Protein AF-A0A4U8V0E4-F1 (afdb_monomer_lite)

pLDDT: mean 80.65, std 16.39, range [36.19, 96.75]

InterPro domains:
  IPR001204 Phosphate transporter [PF01384] (1-154)
  IPR001204 Phosphate transporter [PTHR11101] (1-177)

Sequence (214 aa):
MRKGVIDLSVYENREKELMLGQISVLAGCGAWLLIATFLKLPVSTTHSIVGATLGYSLLLHGTEGIRWSKITKIFASWFVSPVLSGIVSIIFFMVIDHCVLRRNRPLNCGLILLPILYFACVAFNLFAIVYDGSEYLGFDKWPLWAVLVLSVGLGLVVAVTVQVFIAPRLKKSILDDPIPRFVSYYSRTGKRLERSASGPQRGPLSVYEGAAQV

Foldseek 3Di:
DVPQWWDCVVCVVPVVLVVVLVVQLCVQLVVVVVVCVVVVHDDDSVVSSSVSSVVSQCVPPNPVRTDPVRVVVVVVCVVVVVVVVVVVVVVVVVCLCVQAVPDPHNLVSCLVCVLVVQLVVQLVVQLVCLCVDDVVVVSVVDDSVVSNCVSNVVSVVSSVVCNPPVSVVVVCVVVVCPDPVVNVVCVVVVPDPDDDPPDDDPDPPVVPVVVPPD

Organism: Steinernema carpocapsae (NCBI:txid34508)

Structure (mmCIF, N/CA/C/O backbone):
data_AF-A0A4U8V0E4-F1
#
_entry.id   AF-A0A4U8V0E4-F1
#
loop_
_atom_site.group_PDB
_atom_site.id
_atom_site.type_symbol
_atom_site.label_atom_id
_atom_site.label_alt_id
_atom_site.label_comp_id
_atom_site.label_asym_id
_atom_site.label_entity_id
_atom_site.label_seq_id
_atom_site.pdbx_PDB_ins_code
_atom_site.Cartn_x
_atom_site.Cartn_y
_atom_site.Cartn_z
_atom_site.occupancy
_atom_site.B_iso_or_equiv
_atom_site.auth_seq_id
_atom_site.auth_comp_id
_atom_site.auth_asym_id
_atom_site.auth_atom_id
_atom_site.pdbx_PDB_model_num
ATOM 1 N N . MET A 1 1 ? 3.252 -3.523 -14.135 1.00 51.47 1 MET A N 1
ATOM 2 C CA . MET A 1 1 ? 4.072 -2.394 -14.647 1.00 51.47 1 MET A CA 1
ATOM 3 C C . MET A 1 1 ? 4.184 -2.359 -16.178 1.00 51.47 1 MET A C 1
ATOM 5 O O . MET A 1 1 ? 3.961 -1.297 -16.747 1.00 51.47 1 MET A O 1
ATOM 9 N N . ARG A 1 2 ? 4.425 -3.493 -16.861 1.00 52.62 2 ARG A N 1
ATOM 10 C CA . ARG A 1 2 ? 4.630 -3.590 -18.328 1.00 52.62 2 ARG A CA 1
ATOM 11 C C . ARG A 1 2 ? 3.647 -2.803 -19.217 1.00 52.62 2 ARG A C 1
ATOM 13 O O . ARG A 1 2 ? 4.074 -2.167 -20.166 1.00 52.62 2 ARG A O 1
ATOM 20 N N . LYS A 1 3 ? 2.340 -2.818 -18.927 1.00 56.16 3 LYS A N 1
ATOM 21 C CA . LYS A 1 3 ? 1.316 -2.225 -19.814 1.00 56.16 3 LYS A CA 1
ATOM 22 C C . LYS A 1 3 ? 1.092 -0.718 -19.640 1.00 56.16 3 LYS A C 1
ATOM 24 O O . LYS A 1 3 ? 0.312 -0.165 -20.407 1.00 56.16 3 LYS A O 1
ATOM 29 N N . GLY A 1 4 ? 1.712 -0.061 -18.656 1.00 63.66 4 GLY A N 1
ATOM 30 C CA . GLY A 1 4 ? 1.370 1.322 -18.291 1.00 63.66 4 GLY A CA 1
ATOM 31 C C . GLY A 1 4 ? 2.398 2.388 -18.668 1.00 63.66 4 GLY A C 1
ATOM 32 O O . GLY A 1 4 ? 1.996 3.495 -19.000 1.00 63.66 4 GLY A O 1
ATOM 33 N N . VAL A 1 5 ? 3.697 2.073 -18.616 1.00 73.31 5 VAL A N 1
ATOM 34 C CA . VAL A 1 5 ? 4.770 3.092 -18.610 1.00 73.31 5 VAL A CA 1
ATOM 35 C C . VAL A 1 5 ? 5.450 3.246 -19.976 1.00 73.31 5 VAL A C 1
ATOM 37 O O . VAL A 1 5 ? 5.577 4.364 -20.465 1.00 73.31 5 VAL A O 1
ATOM 40 N N . ILE A 1 6 ? 5.821 2.133 -20.615 1.00 77.75 6 ILE A N 1
ATOM 41 C CA . ILE A 1 6 ? 6.505 2.101 -21.922 1.00 77.75 6 ILE A CA 1
ATOM 42 C C . ILE A 1 6 ? 5.477 1.880 -23.039 1.00 77.75 6 ILE A C 1
ATOM 44 O O . ILE A 1 6 ? 4.497 1.155 -22.810 1.00 77.75 6 ILE A O 1
ATOM 48 N N . ASP A 1 7 ? 5.662 2.500 -24.209 1.00 78.56 7 ASP A N 1
ATOM 49 C CA . ASP A 1 7 ? 4.896 2.136 -25.406 1.00 78.56 7 ASP A CA 1
ATOM 50 C C . ASP A 1 7 ? 5.473 0.877 -26.061 1.00 78.56 7 ASP A C 1
ATOM 52 O O . ASP A 1 7 ? 6.656 0.820 -26.376 1.00 78.56 7 ASP A O 1
ATOM 56 N N . LEU A 1 8 ? 4.653 -0.162 -26.221 1.00 81.00 8 LEU A N 1
ATOM 57 C CA . LEU A 1 8 ? 5.125 -1.465 -26.707 1.00 81.00 8 LEU A CA 1
ATOM 58 C C . LEU A 1 8 ? 5.167 -1.541 -28.238 1.00 81.00 8 LEU A C 1
ATOM 60 O O . LEU A 1 8 ? 5.896 -2.375 -28.761 1.00 81.00 8 LEU A O 1
ATOM 64 N N . SER A 1 9 ? 4.430 -0.668 -28.930 1.00 80.25 9 SER A N 1
ATOM 65 C CA . SER A 1 9 ? 4.404 -0.568 -30.398 1.00 80.25 9 SER A CA 1
ATOM 66 C C . SER A 1 9 ? 5.787 -0.259 -30.979 1.00 80.25 9 SER A C 1
ATOM 68 O O . SER A 1 9 ? 6.186 -0.813 -31.995 1.00 80.25 9 SER A O 1
ATOM 70 N N . VAL A 1 10 ? 6.565 0.567 -30.276 1.00 79.31 10 VAL A N 1
ATOM 71 C CA . VAL A 1 10 ? 7.922 0.978 -30.668 1.00 79.31 10 VAL A CA 1
ATOM 72 C C . VAL A 1 10 ? 8.920 -0.193 -30.636 1.00 79.31 10 VAL A C 1
ATOM 74 O O . VAL A 1 10 ? 9.967 -0.138 -31.277 1.00 79.31 10 VAL A O 1
ATOM 77 N N . TYR A 1 11 ? 8.583 -1.273 -29.926 1.00 78.25 11 TYR A N 1
ATOM 78 C CA . TYR A 1 11 ? 9.411 -2.473 -29.791 1.00 78.25 11 TYR A CA 1
ATOM 79 C C . TYR A 1 11 ? 8.914 -3.653 -30.639 1.00 78.25 11 TYR A C 1
ATOM 81 O O . TYR A 1 11 ? 9.437 -4.762 -30.492 1.00 78.25 11 TYR A O 1
ATOM 89 N N . GLU A 1 12 ? 7.926 -3.451 -31.518 1.00 78.25 12 GLU A N 1
ATOM 90 C CA . GLU A 1 12 ? 7.496 -4.482 -32.467 1.00 78.25 12 GLU A CA 1
ATOM 91 C C . GLU A 1 12 ? 8.673 -4.874 -33.375 1.00 78.25 12 GLU A C 1
ATOM 93 O O . GLU A 1 12 ? 9.278 -4.022 -34.029 1.00 78.25 12 GLU A O 1
ATOM 98 N N . ASN A 1 13 ? 9.015 -6.169 -33.407 1.00 81.25 13 ASN A N 1
ATOM 99 C CA . ASN A 1 13 ? 10.180 -6.753 -34.091 1.00 81.25 13 ASN A CA 1
ATOM 100 C C . ASN A 1 13 ? 11.545 -6.511 -33.413 1.00 81.25 13 ASN A C 1
ATOM 102 O O . ASN A 1 13 ? 12.581 -6.908 -33.956 1.00 81.25 13 ASN A O 1
ATOM 106 N N . ARG A 1 14 ? 11.578 -5.868 -32.234 1.00 82.75 14 ARG A N 1
ATOM 107 C CA . ARG A 1 14 ? 12.796 -5.602 -31.435 1.00 82.75 14 ARG A CA 1
ATOM 108 C C . ARG A 1 14 ? 12.629 -6.068 -29.985 1.00 82.75 14 ARG A C 1
ATOM 110 O O . ARG A 1 14 ? 13.066 -5.422 -29.032 1.00 82.75 14 ARG A O 1
ATOM 117 N N . GLU A 1 15 ? 12.039 -7.245 -29.792 1.00 85.50 15 GLU A N 1
ATOM 118 C CA . GLU A 1 15 ? 11.687 -7.788 -28.471 1.00 85.50 15 GLU A CA 1
ATOM 119 C C . GLU A 1 15 ? 12.922 -8.041 -27.594 1.00 85.50 15 GLU A C 1
ATOM 121 O O . GLU A 1 15 ? 12.864 -7.934 -26.366 1.00 85.50 15 GLU A O 1
ATOM 126 N N . LYS A 1 16 ? 14.066 -8.340 -28.226 1.00 86.88 16 LYS A N 1
ATOM 127 C CA . LYS A 1 16 ? 15.354 -8.509 -27.539 1.00 86.88 16 LYS A CA 1
ATOM 128 C C . LYS A 1 16 ? 15.792 -7.226 -26.832 1.00 86.88 16 LYS A C 1
ATOM 130 O O . LYS A 1 16 ? 16.297 -7.303 -25.714 1.00 86.88 16 LYS A O 1
ATOM 135 N N . GLU A 1 17 ? 15.561 -6.062 -27.440 1.00 86.31 17 GLU A N 1
ATOM 136 C CA . GLU A 1 17 ? 15.889 -4.768 -26.833 1.00 86.31 17 GLU A CA 1
ATOM 137 C C . GLU A 1 17 ? 15.014 -4.510 -25.612 1.00 86.31 17 GLU A C 1
ATOM 139 O O . GLU A 1 17 ? 15.537 -4.128 -24.563 1.00 86.31 17 GLU A O 1
ATOM 144 N N . LEU A 1 18 ? 13.711 -4.801 -25.712 1.00 87.69 18 LEU A N 1
ATOM 145 C CA . LEU A 1 18 ? 12.774 -4.688 -24.594 1.00 87.69 18 LEU A CA 1
ATOM 146 C C . LEU A 1 18 ? 13.179 -5.598 -23.426 1.00 87.69 18 LEU A C 1
ATOM 148 O O . LEU A 1 18 ? 13.176 -5.164 -22.273 1.00 87.69 18 LEU A O 1
ATOM 152 N N . MET A 1 19 ? 13.552 -6.849 -23.712 1.00 89.88 19 MET A N 1
ATOM 153 C CA . MET A 1 19 ? 13.988 -7.814 -22.700 1.00 89.88 19 MET A CA 1
ATOM 154 C C . MET A 1 19 ? 15.265 -7.354 -21.986 1.00 89.88 19 MET A C 1
ATOM 156 O O . MET A 1 19 ? 15.301 -7.339 -20.754 1.00 89.88 19 MET A O 1
ATOM 160 N N . LEU A 1 20 ? 16.282 -6.925 -22.741 1.00 91.00 20 LEU A N 1
ATOM 161 C CA . LEU A 1 20 ? 17.516 -6.362 -22.178 1.00 91.00 20 LEU A CA 1
ATOM 162 C C . LEU A 1 20 ? 17.233 -5.118 -21.329 1.00 91.00 20 LEU A C 1
ATOM 164 O O . LEU A 1 20 ? 17.838 -4.938 -20.274 1.00 91.00 20 LEU A O 1
ATOM 168 N N . GLY A 1 21 ? 16.257 -4.312 -21.742 1.00 91.00 21 GLY A N 1
ATOM 169 C CA . GLY A 1 21 ? 15.749 -3.194 -20.963 1.00 91.00 21 GLY A CA 1
ATOM 170 C C . GLY A 1 21 ? 15.158 -3.570 -19.622 1.00 91.00 21 GLY A C 1
ATOM 171 O O . GLY A 1 21 ? 15.480 -2.968 -18.607 1.00 91.00 21 GLY A O 1
ATOM 172 N N . GLN A 1 22 ? 14.304 -4.589 -19.579 1.00 91.12 22 GLN A N 1
ATOM 173 C CA . GLN A 1 22 ? 13.735 -5.026 -18.304 1.00 91.12 22 GLN A CA 1
ATOM 174 C C . GLN A 1 22 ? 14.817 -5.584 -17.367 1.00 91.12 22 GLN A C 1
ATOM 176 O O . GLN A 1 22 ? 14.770 -5.329 -16.164 1.00 91.12 22 GLN A O 1
ATOM 181 N N . ILE A 1 23 ? 15.823 -6.283 -17.905 1.00 93.94 23 ILE A N 1
ATOM 182 C CA . ILE A 1 23 ? 16.963 -6.780 -17.118 1.00 93.94 23 ILE A CA 1
ATOM 183 C C . ILE A 1 23 ? 17.791 -5.613 -16.563 1.00 93.94 23 ILE A C 1
ATOM 185 O O . ILE A 1 23 ? 18.125 -5.617 -15.377 1.00 93.94 23 ILE A O 1
ATOM 189 N N . SER A 1 24 ? 18.083 -4.592 -17.376 1.00 93.06 24 SER A N 1
ATOM 190 C CA . SER A 1 24 ? 18.837 -3.415 -16.924 1.00 93.06 24 SER A CA 1
ATOM 191 C C . SER A 1 24 ? 18.063 -2.597 -15.887 1.00 93.06 24 SER A C 1
ATOM 193 O O . SER A 1 24 ? 18.649 -2.153 -14.899 1.00 93.06 24 SER A O 1
ATOM 195 N N . VAL A 1 25 ? 16.740 -2.477 -16.039 1.00 93.88 25 VAL A N 1
ATOM 196 C CA . VAL A 1 25 ? 15.847 -1.861 -15.047 1.00 93.88 25 VAL A CA 1
ATOM 197 C C . VAL A 1 25 ? 15.895 -2.616 -13.719 1.00 93.88 25 VAL A C 1
ATOM 199 O O . VAL A 1 25 ? 16.036 -1.980 -12.674 1.00 93.88 25 VAL A O 1
ATOM 202 N N . LEU A 1 26 ? 15.814 -3.953 -13.736 1.00 93.88 26 LEU A N 1
ATOM 203 C CA . LEU A 1 26 ? 15.922 -4.766 -12.519 1.00 93.88 26 LEU A CA 1
ATOM 204 C C . LEU A 1 26 ? 17.296 -4.615 -11.859 1.00 93.88 26 LEU A C 1
ATOM 206 O O . LEU A 1 26 ? 17.361 -4.420 -10.646 1.00 93.88 26 LEU A O 1
ATOM 210 N N . ALA A 1 27 ? 18.375 -4.674 -12.641 1.00 95.38 27 ALA A N 1
ATOM 211 C CA . ALA A 1 27 ? 19.736 -4.555 -12.129 1.00 95.38 27 ALA A CA 1
ATOM 212 C C . ALA A 1 27 ? 20.002 -3.166 -11.528 1.00 95.38 27 ALA A C 1
ATOM 214 O O . ALA A 1 27 ? 20.481 -3.068 -10.400 1.00 95.38 27 ALA A O 1
ATOM 215 N N . GLY A 1 28 ? 19.642 -2.092 -12.238 1.00 94.69 28 GLY A N 1
ATOM 216 C CA . GLY A 1 28 ? 19.837 -0.715 -11.780 1.00 94.69 28 GLY A CA 1
ATOM 217 C C . GLY A 1 28 ? 18.968 -0.363 -10.571 1.00 94.69 28 GLY A C 1
ATOM 218 O O . GLY A 1 28 ? 19.469 0.177 -9.585 1.00 94.69 28 GLY A O 1
ATOM 219 N N . CYS A 1 29 ? 17.680 -0.724 -10.605 1.00 95.12 29 CYS A N 1
ATOM 220 C CA . CYS A 1 29 ? 16.780 -0.539 -9.464 1.00 95.12 29 CYS A CA 1
ATOM 221 C C . CYS A 1 29 ? 17.253 -1.360 -8.255 1.00 95.12 29 CYS A C 1
ATOM 223 O O . CYS A 1 29 ? 17.353 -0.827 -7.153 1.00 95.12 29 CYS A O 1
ATOM 225 N N . GLY A 1 30 ? 17.613 -2.630 -8.463 1.00 94.69 30 GLY A N 1
ATOM 226 C CA . GLY A 1 30 ? 18.127 -3.510 -7.416 1.00 94.69 30 GLY A CA 1
ATOM 227 C C . GLY A 1 30 ? 19.409 -2.979 -6.777 1.00 94.69 30 GLY A C 1
ATOM 228 O O . GLY A 1 30 ? 19.481 -2.885 -5.554 1.00 94.69 30 GLY A O 1
ATOM 229 N N . ALA A 1 31 ? 20.387 -2.555 -7.581 1.00 95.94 31 ALA A N 1
ATOM 230 C CA . ALA A 1 31 ? 21.627 -1.961 -7.085 1.00 95.94 31 ALA A CA 1
ATOM 231 C C . ALA A 1 31 ? 21.361 -0.702 -6.245 1.00 95.94 31 ALA A C 1
ATOM 233 O O . ALA A 1 31 ? 21.896 -0.572 -5.143 1.00 95.94 31 ALA A O 1
ATOM 234 N N . TRP A 1 32 ? 20.482 0.190 -6.714 1.00 95.25 32 TRP A N 1
ATOM 235 C CA . TRP A 1 32 ? 20.098 1.384 -5.960 1.00 95.25 32 TRP A CA 1
ATOM 236 C C . TRP A 1 32 ? 19.421 1.046 -4.626 1.00 95.25 32 TRP A C 1
ATOM 238 O O . TRP A 1 32 ? 19.774 1.609 -3.590 1.00 95.25 32 TRP A O 1
ATOM 248 N N . LEU A 1 33 ? 18.482 0.098 -4.628 1.00 95.38 33 LEU A N 1
ATOM 249 C CA . LEU A 1 33 ? 17.788 -0.329 -3.413 1.00 95.38 33 LEU A CA 1
ATOM 250 C C . LEU A 1 33 ? 18.735 -0.993 -2.409 1.00 95.38 33 LEU A C 1
ATOM 252 O O . LEU A 1 33 ? 18.595 -0.762 -1.206 1.00 95.38 33 LEU A O 1
ATOM 256 N N . LEU A 1 34 ? 19.722 -1.762 -2.878 1.00 95.81 34 LEU A N 1
ATOM 257 C CA . LEU A 1 34 ? 20.759 -2.333 -2.018 1.00 95.81 34 LEU A CA 1
ATOM 258 C C . LEU A 1 34 ? 21.587 -1.229 -1.358 1.00 95.81 34 LEU A C 1
ATOM 260 O O . LEU A 1 34 ? 21.725 -1.229 -0.135 1.00 95.81 34 LEU A O 1
ATOM 264 N N . ILE A 1 35 ? 22.069 -0.252 -2.133 1.00 96.44 35 ILE A N 1
ATOM 265 C CA . ILE A 1 35 ? 22.835 0.889 -1.606 1.00 96.44 35 ILE A CA 1
ATOM 266 C C . ILE A 1 35 ? 22.012 1.661 -0.567 1.00 96.44 35 ILE A C 1
ATOM 268 O O . ILE A 1 35 ? 22.496 1.919 0.535 1.00 96.44 35 ILE A O 1
ATOM 272 N N . ALA A 1 36 ? 20.754 1.981 -0.873 1.00 95.25 36 ALA A N 1
ATOM 273 C CA . ALA A 1 36 ? 19.871 2.679 0.058 1.00 95.25 36 ALA A CA 1
ATOM 274 C C . ALA A 1 36 ? 19.643 1.882 1.353 1.00 95.25 36 ALA A C 1
ATOM 276 O O . ALA A 1 36 ? 19.634 2.462 2.440 1.00 95.25 36 ALA A O 1
ATOM 277 N N . THR A 1 37 ? 19.535 0.554 1.251 1.00 95.19 37 THR A N 1
ATOM 278 C CA . THR A 1 37 ? 19.403 -0.337 2.411 1.00 95.19 37 THR A CA 1
ATOM 279 C C . THR A 1 37 ? 20.669 -0.326 3.271 1.00 95.19 37 THR A C 1
ATOM 281 O O . THR A 1 37 ? 20.568 -0.193 4.491 1.00 95.19 37 THR A O 1
ATOM 284 N N . PHE A 1 38 ? 21.862 -0.383 2.663 1.00 96.38 38 PHE A N 1
ATOM 285 C CA . PHE A 1 38 ? 23.136 -0.258 3.387 1.00 96.38 38 PHE A CA 1
ATOM 286 C C . PHE A 1 38 ? 23.264 1.087 4.110 1.00 96.38 38 PHE A C 1
ATOM 288 O O . PHE A 1 38 ? 23.729 1.139 5.249 1.00 96.38 38 PHE A O 1
ATOM 295 N N . LEU A 1 39 ? 22.793 2.164 3.479 1.00 96.12 39 LEU A N 1
ATOM 296 C CA . LEU A 1 39 ? 22.773 3.511 4.052 1.00 96.12 39 LEU A CA 1
ATOM 297 C C . LEU A 1 39 ? 21.604 3.751 5.026 1.00 96.12 39 LEU A C 1
ATOM 299 O O . LEU A 1 39 ? 21.510 4.835 5.598 1.00 96.12 39 LEU A O 1
ATOM 303 N N . LYS A 1 40 ? 20.722 2.760 5.236 1.00 94.88 40 LYS A N 1
ATOM 304 C CA . LYS A 1 40 ? 19.511 2.853 6.078 1.00 94.88 40 LYS A CA 1
ATOM 305 C C . LYS A 1 40 ? 18.585 4.014 5.688 1.00 94.88 40 LYS A C 1
ATOM 307 O O . LYS A 1 40 ? 17.901 4.584 6.537 1.00 94.88 40 LYS A O 1
ATOM 312 N N . LEU A 1 41 ? 18.554 4.359 4.402 1.00 94.50 41 LEU A N 1
ATOM 313 C CA . LEU A 1 41 ? 17.690 5.407 3.869 1.00 94.50 41 LEU A CA 1
ATOM 314 C C . LEU A 1 41 ? 16.323 4.813 3.492 1.00 94.50 41 LEU A C 1
ATOM 316 O O . LEU A 1 41 ? 16.273 3.859 2.712 1.00 94.50 41 LEU A O 1
ATOM 320 N N . PRO A 1 42 ? 15.201 5.363 3.993 1.00 92.00 42 PRO A N 1
ATOM 321 C CA . PRO A 1 42 ? 13.875 4.941 3.561 1.00 92.00 42 PRO A CA 1
ATOM 322 C C . PRO A 1 42 ? 13.611 5.459 2.140 1.00 92.00 42 PRO A C 1
ATOM 324 O O . PRO A 1 42 ? 13.377 6.649 1.933 1.00 92.00 42 PRO A O 1
ATOM 327 N N . VAL A 1 43 ? 13.655 4.565 1.151 1.00 93.06 43 VAL A N 1
ATOM 328 C CA . VAL A 1 43 ? 13.425 4.890 -0.266 1.00 93.06 43 VAL A CA 1
ATOM 329 C C . VAL A 1 43 ? 12.199 4.167 -0.823 1.00 93.06 43 VAL A C 1
ATOM 331 O O . VAL A 1 43 ? 11.855 3.066 -0.399 1.00 93.06 43 VAL A O 1
ATOM 334 N N . SER A 1 44 ? 11.540 4.786 -1.805 1.00 90.62 44 SER A N 1
ATOM 335 C CA . SER A 1 44 ? 10.371 4.211 -2.480 1.00 90.62 44 SER A CA 1
ATOM 336 C C . SER A 1 44 ? 10.789 3.336 -3.662 1.00 90.62 44 SER A C 1
ATOM 338 O O . SER A 1 44 ? 11.237 3.843 -4.694 1.00 90.62 44 SER A O 1
ATOM 340 N N . THR A 1 45 ? 10.580 2.023 -3.541 1.00 90.88 45 THR A N 1
ATOM 341 C CA . THR A 1 45 ? 10.845 1.038 -4.607 1.00 90.88 45 THR A CA 1
ATOM 342 C C . THR A 1 45 ? 10.051 1.335 -5.883 1.00 90.88 45 THR A C 1
ATOM 344 O O . THR A 1 45 ? 10.575 1.192 -6.989 1.00 90.88 45 THR A O 1
ATOM 347 N N . THR A 1 46 ? 8.817 1.831 -5.745 1.00 90.19 46 THR A N 1
ATOM 348 C CA . THR A 1 46 ? 7.947 2.221 -6.865 1.00 90.19 46 THR A CA 1
ATOM 349 C C . THR A 1 46 ? 8.547 3.361 -7.685 1.00 90.19 46 THR A C 1
ATOM 351 O O . THR A 1 46 ? 8.488 3.336 -8.913 1.00 90.19 46 THR A O 1
ATOM 354 N N . HIS A 1 47 ? 9.155 4.353 -7.033 1.00 90.25 47 HIS A N 1
ATOM 355 C CA . HIS A 1 47 ? 9.759 5.486 -7.738 1.00 90.25 47 HIS A CA 1
ATOM 356 C C . HIS A 1 47 ? 11.060 5.058 -8.419 1.00 90.25 47 HIS A C 1
ATOM 358 O O . HIS A 1 47 ? 11.312 5.450 -9.557 1.00 90.25 47 HIS A O 1
ATOM 364 N N . SER A 1 48 ? 11.846 4.198 -7.763 1.00 93.06 48 SER A N 1
ATOM 365 C CA . SER A 1 48 ? 13.082 3.653 -8.327 1.00 93.06 48 SER A CA 1
ATOM 366 C C . SER A 1 48 ? 12.831 2.842 -9.598 1.00 93.06 48 SER A C 1
ATOM 368 O O . SER A 1 48 ? 13.502 3.074 -10.601 1.00 93.06 48 SER A O 1
ATOM 370 N N . ILE A 1 49 ? 11.834 1.946 -9.609 1.00 91.81 49 ILE A N 1
ATOM 371 C CA . ILE A 1 49 ? 11.546 1.139 -10.804 1.00 91.81 49 ILE A CA 1
ATOM 372 C C . ILE A 1 49 ? 10.955 1.980 -11.943 1.00 91.81 49 ILE A C 1
ATOM 374 O O . ILE A 1 49 ? 11.339 1.784 -13.095 1.00 91.81 49 ILE A O 1
ATOM 378 N N . VAL A 1 50 ? 10.072 2.946 -11.648 1.00 90.94 50 VAL A N 1
ATOM 379 C CA . VAL A 1 50 ? 9.516 3.857 -12.668 1.00 90.94 50 VAL A CA 1
ATOM 380 C C . VAL A 1 50 ? 10.614 4.746 -13.255 1.00 90.94 50 VAL A C 1
ATOM 382 O O . VAL A 1 50 ? 10.690 4.878 -14.474 1.00 90.94 50 VAL A O 1
ATOM 385 N N . GLY A 1 51 ? 11.504 5.288 -12.418 1.00 91.25 51 GLY A N 1
ATOM 386 C CA . GLY A 1 51 ? 12.650 6.088 -12.857 1.00 91.25 51 GLY A CA 1
ATOM 387 C C . GLY A 1 51 ? 13.643 5.293 -13.707 1.00 91.25 51 GLY A C 1
ATOM 388 O O . GLY A 1 51 ? 14.037 5.756 -14.774 1.00 91.25 51 GLY A O 1
ATOM 389 N N . ALA A 1 52 ? 13.987 4.069 -13.298 1.00 92.56 52 ALA A N 1
ATOM 390 C CA . ALA A 1 52 ? 14.847 3.185 -14.087 1.00 92.56 52 ALA A CA 1
ATOM 391 C C . ALA A 1 52 ? 14.208 2.824 -15.442 1.00 92.56 52 ALA A C 1
ATOM 393 O O . ALA A 1 52 ? 14.877 2.864 -16.473 1.00 92.56 52 ALA A O 1
ATOM 394 N N . THR A 1 53 ? 12.900 2.539 -15.452 1.00 90.38 53 THR A N 1
ATOM 395 C CA . THR A 1 53 ? 12.127 2.256 -16.676 1.00 90.38 53 THR A CA 1
ATOM 396 C C . THR A 1 53 ? 12.143 3.450 -17.634 1.00 90.38 53 THR A C 1
ATOM 398 O O . THR A 1 53 ? 12.354 3.277 -18.834 1.00 90.38 53 THR A O 1
ATOM 401 N N . LEU A 1 54 ? 11.962 4.661 -17.100 1.00 90.38 54 LEU A N 1
ATOM 402 C CA . LEU A 1 54 ? 12.052 5.913 -17.849 1.00 90.38 54 LEU A CA 1
ATOM 403 C C . LEU A 1 54 ? 13.449 6.144 -18.429 1.00 90.38 54 LEU A C 1
ATOM 405 O O . LEU A 1 54 ? 13.566 6.452 -19.610 1.00 90.38 54 LEU A O 1
ATOM 409 N N . GLY A 1 55 ? 14.499 5.962 -17.624 1.00 91.12 55 GLY A N 1
ATOM 410 C CA . GLY A 1 55 ? 15.884 6.160 -18.055 1.00 91.12 55 GLY A CA 1
ATOM 411 C C . GLY A 1 55 ? 16.282 5.235 -19.204 1.00 91.12 55 GLY A C 1
ATOM 412 O O . GLY A 1 55 ? 16.822 5.695 -20.205 1.00 91.12 55 GLY A O 1
ATOM 413 N N . TYR A 1 56 ? 15.946 3.947 -19.105 1.00 90.25 56 TYR A N 1
ATOM 414 C CA . TYR A 1 56 ? 16.173 2.992 -20.191 1.00 90.25 56 TYR A CA 1
ATOM 415 C C . TYR A 1 56 ? 15.375 3.351 -21.459 1.00 90.25 56 TYR A C 1
ATOM 417 O O . TYR A 1 56 ? 15.928 3.339 -22.559 1.00 90.25 56 TYR A O 1
ATOM 425 N N . SER A 1 57 ? 14.090 3.698 -21.313 1.00 88.56 57 SER A N 1
ATOM 426 C CA . SER A 1 57 ? 13.233 4.040 -22.454 1.00 88.56 57 SER A CA 1
ATOM 427 C C . SER A 1 57 ? 13.724 5.294 -23.185 1.00 88.56 57 SER A C 1
ATOM 429 O O . SER A 1 57 ? 13.722 5.311 -24.415 1.00 88.56 57 SER A O 1
ATOM 431 N N . LEU A 1 58 ? 14.183 6.309 -22.440 1.00 89.88 58 LEU A N 1
ATOM 432 C CA . LEU A 1 58 ? 14.799 7.519 -22.993 1.00 89.88 58 LEU A CA 1
ATOM 433 C C . LEU A 1 58 ? 16.104 7.209 -23.732 1.00 89.88 58 LEU A C 1
ATOM 435 O O . LEU A 1 58 ? 16.372 7.808 -24.768 1.00 89.88 58 LEU A O 1
ATOM 439 N N . LEU A 1 59 ? 16.911 6.281 -23.213 1.00 89.50 59 LEU A N 1
ATOM 440 C CA . LEU A 1 59 ? 18.209 5.943 -23.794 1.00 89.50 59 LEU A CA 1
ATOM 441 C C . LEU A 1 59 ? 18.086 5.213 -25.141 1.00 89.50 59 LEU A C 1
ATOM 443 O O . LEU A 1 59 ? 18.883 5.474 -26.035 1.00 89.50 59 LEU A O 1
ATOM 447 N N . LEU A 1 60 ? 17.106 4.317 -25.300 1.00 87.00 60 LEU A N 1
ATOM 448 C CA . LEU A 1 60 ? 16.945 3.561 -26.549 1.00 87.00 60 LEU A CA 1
ATOM 449 C C . LEU A 1 60 ? 16.112 4.271 -27.621 1.00 87.00 60 LEU A C 1
ATOM 451 O O . LEU A 1 60 ? 16.440 4.174 -28.800 1.00 87.00 60 LEU A O 1
ATOM 455 N N . HIS A 1 61 ? 15.022 4.937 -27.234 1.00 84.00 61 HIS A N 1
ATOM 456 C CA . HIS A 1 61 ? 14.030 5.466 -28.184 1.00 84.00 61 HIS A CA 1
ATOM 457 C C . HIS A 1 61 ? 13.682 6.939 -27.934 1.00 84.00 61 HIS A C 1
ATOM 459 O O . HIS A 1 61 ? 12.712 7.454 -28.491 1.00 84.00 61 HIS A O 1
ATOM 465 N N . GLY A 1 62 ? 14.444 7.634 -27.085 1.00 84.38 62 GLY A N 1
ATOM 466 C CA . GLY A 1 62 ? 14.186 9.033 -26.765 1.00 84.38 62 GLY A CA 1
ATOM 467 C C . GLY A 1 62 ? 12.815 9.250 -26.120 1.00 84.38 62 GLY A C 1
ATOM 468 O O . GLY A 1 62 ? 12.298 8.417 -25.374 1.00 84.38 62 GLY A O 1
ATOM 469 N N . THR A 1 63 ? 12.215 10.406 -26.394 1.00 81.94 63 THR A N 1
ATOM 470 C CA . THR A 1 63 ? 10.915 10.808 -25.837 1.00 81.94 63 THR A CA 1
ATOM 471 C C . THR A 1 63 ? 9.720 10.113 -26.496 1.00 81.94 63 THR A C 1
ATOM 473 O O . THR A 1 63 ? 8.628 10.159 -25.927 1.00 81.94 63 THR A O 1
ATOM 476 N N . GLU A 1 64 ? 9.916 9.461 -27.649 1.00 79.12 64 GLU A N 1
ATOM 477 C CA . GLU A 1 64 ? 8.868 8.773 -28.420 1.00 79.12 64 GLU A CA 1
ATOM 478 C C . GLU A 1 64 ? 8.511 7.395 -27.845 1.00 79.12 64 GLU A C 1
ATOM 480 O O . GLU A 1 64 ? 7.366 6.965 -27.942 1.00 79.12 64 GLU A O 1
ATOM 485 N N . GLY A 1 65 ? 9.443 6.725 -27.154 1.00 74.50 65 GLY A N 1
ATOM 486 C CA . GLY A 1 65 ? 9.185 5.429 -26.502 1.00 74.50 65 GLY A CA 1
ATOM 487 C C . GLY A 1 65 ? 8.279 5.495 -25.260 1.00 74.50 65 GLY A C 1
ATOM 488 O O . GLY A 1 65 ? 7.968 4.467 -24.648 1.00 74.50 65 GLY A O 1
ATOM 489 N N . ILE A 1 66 ? 7.866 6.700 -24.849 1.00 84.12 66 ILE A N 1
ATOM 490 C CA . ILE A 1 66 ? 7.242 6.963 -23.551 1.00 84.12 66 ILE A CA 1
ATOM 491 C C . ILE A 1 66 ? 5.823 7.497 -23.714 1.00 84.12 66 ILE A C 1
ATOM 493 O O . ILE A 1 66 ? 5.574 8.534 -24.327 1.00 84.12 66 ILE A O 1
ATOM 497 N N . ARG A 1 67 ? 4.872 6.859 -23.024 1.00 85.19 67 ARG A N 1
ATOM 498 C CA . ARG A 1 67 ? 3.489 7.350 -22.958 1.00 85.19 67 ARG A CA 1
ATOM 499 C C . ARG A 1 67 ? 3.327 8.388 -21.857 1.00 85.19 67 ARG A C 1
ATOM 501 O O . ARG A 1 67 ? 2.844 8.085 -20.762 1.00 85.19 67 ARG A O 1
ATOM 508 N N . TRP A 1 68 ? 3.659 9.636 -22.177 1.00 85.69 68 TRP A N 1
ATOM 509 C CA . TRP A 1 68 ? 3.600 10.776 -21.255 1.00 85.69 68 TRP A CA 1
ATOM 510 C C . TRP A 1 68 ? 2.258 10.912 -20.518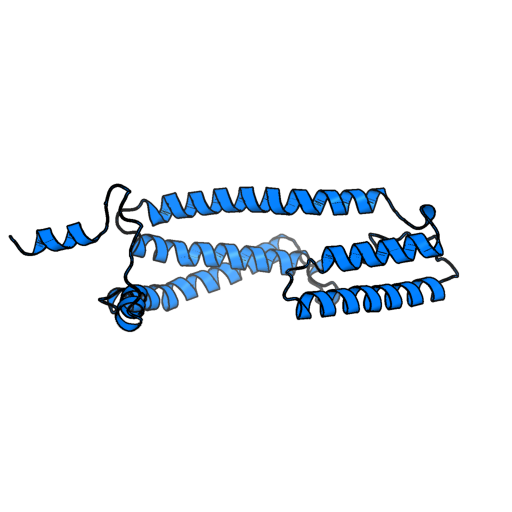 1.00 85.69 68 TRP A C 1
ATOM 512 O O . TRP A 1 68 ? 2.251 11.120 -19.309 1.00 85.69 68 TRP A O 1
ATOM 522 N N . SER A 1 69 ? 1.121 10.675 -21.188 1.00 86.44 69 SER A N 1
ATOM 523 C CA . SER A 1 69 ? -0.217 10.715 -20.561 1.00 86.44 69 SER A CA 1
ATOM 524 C C . SER A 1 69 ? -0.401 9.699 -19.422 1.00 86.44 69 SER A C 1
ATOM 526 O O . SER A 1 69 ? -1.116 9.953 -18.451 1.00 86.44 69 SER A O 1
ATOM 528 N N . LYS A 1 70 ? 0.222 8.520 -19.517 1.00 85.56 70 LYS A N 1
ATOM 529 C CA . LYS A 1 70 ? 0.146 7.507 -18.455 1.00 85.56 70 LYS A CA 1
ATOM 530 C C . LYS A 1 70 ? 1.083 7.852 -17.307 1.00 85.56 70 LYS A C 1
ATOM 532 O O . LYS A 1 70 ? 0.716 7.673 -16.150 1.00 85.56 70 LYS A O 1
ATOM 537 N N . ILE A 1 71 ? 2.255 8.387 -17.623 1.00 87.62 71 ILE A N 1
ATOM 538 C CA . ILE A 1 71 ? 3.246 8.783 -16.628 1.00 87.62 71 ILE A CA 1
ATOM 539 C C . ILE A 1 71 ? 2.750 9.952 -15.782 1.00 87.62 71 ILE A C 1
ATOM 541 O O . ILE A 1 71 ? 2.823 9.878 -14.559 1.00 87.62 71 ILE A O 1
ATOM 545 N N . THR A 1 72 ? 2.150 10.978 -16.386 1.00 88.56 72 THR A N 1
ATOM 546 C CA . THR A 1 72 ? 1.559 12.093 -15.628 1.00 88.56 72 THR A CA 1
ATOM 547 C C . THR A 1 72 ? 0.443 11.629 -14.693 1.00 88.56 72 THR A C 1
ATOM 549 O O . THR A 1 72 ? 0.370 12.097 -13.560 1.00 88.56 72 THR A O 1
ATOM 552 N N . LYS A 1 73 ? -0.374 10.647 -15.102 1.00 89.12 73 LYS A N 1
ATOM 553 C CA . LYS A 1 73 ? -1.371 10.011 -14.219 1.00 89.12 73 LYS A CA 1
ATOM 554 C C . LYS A 1 73 ? -0.727 9.280 -13.039 1.00 89.12 73 LYS A C 1
ATOM 556 O O . LYS A 1 73 ? -1.244 9.363 -11.928 1.00 89.12 73 LYS A O 1
ATOM 561 N N . ILE A 1 74 ? 0.399 8.597 -13.256 1.00 88.81 74 ILE A N 1
ATOM 562 C CA . ILE A 1 74 ? 1.159 7.942 -12.181 1.00 88.81 74 ILE A CA 1
ATOM 563 C C . ILE A 1 74 ? 1.695 8.994 -11.202 1.00 88.81 74 ILE A C 1
ATOM 565 O O . ILE A 1 74 ? 1.450 8.875 -10.004 1.00 88.81 74 ILE A O 1
ATOM 569 N N . PHE A 1 75 ? 2.333 10.058 -11.697 1.00 88.94 75 PHE A N 1
ATOM 570 C CA . PHE A 1 75 ? 2.801 11.157 -10.849 1.00 88.94 75 PHE A CA 1
ATOM 571 C C . PHE A 1 75 ? 1.655 11.796 -10.057 1.00 88.94 75 PHE A C 1
ATOM 573 O O . PHE A 1 75 ? 1.778 11.964 -8.849 1.00 88.94 75 PHE A O 1
ATOM 580 N N . ALA A 1 76 ? 0.512 12.074 -10.693 1.00 91.12 76 ALA A N 1
ATOM 581 C CA . ALA A 1 76 ? -0.666 12.593 -10.002 1.00 91.12 76 ALA A CA 1
ATOM 582 C C . ALA A 1 76 ? -1.143 11.635 -8.894 1.00 91.12 76 ALA A C 1
ATOM 584 O O . ALA A 1 76 ? -1.437 12.073 -7.781 1.00 91.12 76 ALA A O 1
ATOM 585 N N . SER A 1 77 ? -1.143 10.321 -9.150 1.00 90.06 77 SER A N 1
ATOM 586 C CA . SER A 1 77 ? -1.541 9.320 -8.152 1.00 90.06 77 SER A CA 1
ATOM 587 C C . SER A 1 77 ? -0.640 9.308 -6.909 1.00 90.06 77 SER A C 1
ATOM 589 O O . SER A 1 77 ? -1.130 9.028 -5.814 1.00 90.06 77 SER A O 1
ATOM 591 N N . TRP A 1 78 ? 0.641 9.673 -7.038 1.00 90.12 78 TRP A N 1
ATOM 592 C CA . TRP A 1 78 ? 1.576 9.738 -5.908 1.00 90.12 78 TRP A CA 1
ATOM 593 C C . TRP A 1 78 ? 1.261 10.870 -4.935 1.00 90.12 78 TRP A C 1
ATOM 595 O O . TRP A 1 78 ? 1.589 10.754 -3.760 1.00 90.12 78 TRP A O 1
ATOM 605 N N . PHE A 1 79 ? 0.598 11.933 -5.397 1.00 92.06 79 PHE A N 1
ATOM 606 C CA . PHE A 1 79 ? 0.138 13.027 -4.537 1.00 92.06 79 PHE A CA 1
ATOM 607 C C . PHE A 1 79 ? -1.283 12.797 -4.032 1.00 92.06 79 PHE A C 1
ATOM 609 O O . PHE A 1 79 ? -1.578 13.046 -2.864 1.00 92.06 79 PHE A O 1
ATOM 616 N N . VAL A 1 80 ? -2.160 12.273 -4.890 1.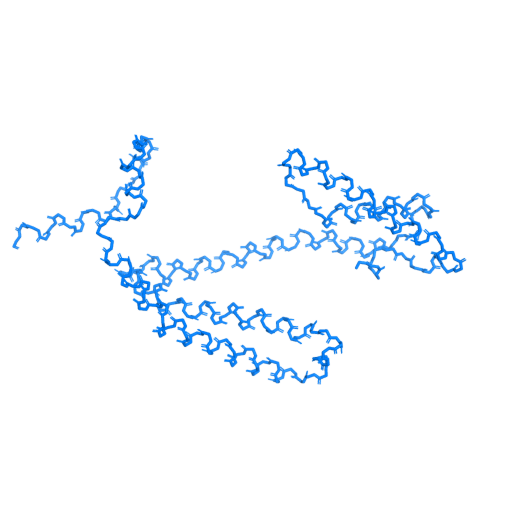00 93.69 80 VAL A N 1
ATOM 617 C CA . VAL A 1 80 ? -3.552 11.999 -4.519 1.00 93.69 80 VAL A CA 1
ATOM 618 C C . VAL A 1 80 ? -3.636 10.921 -3.437 1.00 93.69 80 VAL A C 1
ATOM 620 O O . VAL A 1 80 ? -4.438 11.062 -2.517 1.00 93.69 80 VAL A O 1
ATOM 623 N N . SER A 1 81 ? -2.794 9.881 -3.489 1.00 92.19 81 SER A N 1
ATOM 624 C CA . SER A 1 81 ? -2.874 8.771 -2.525 1.00 92.19 81 SER A CA 1
ATOM 625 C C . SER A 1 81 ? -2.589 9.213 -1.079 1.00 92.19 81 SER A C 1
ATOM 627 O O . SER A 1 81 ? -3.428 8.940 -0.218 1.00 92.19 81 SER A O 1
ATOM 629 N N . PRO A 1 82 ? -1.498 9.951 -0.774 1.00 93.12 82 PRO A N 1
ATOM 630 C CA . PRO A 1 82 ? -1.268 10.497 0.563 1.00 93.12 82 PRO A CA 1
ATOM 631 C C . PRO A 1 82 ? -2.383 11.431 1.029 1.00 93.12 82 PRO A C 1
ATOM 633 O O . PRO A 1 82 ? -2.842 11.296 2.161 1.00 93.12 82 PRO A O 1
ATOM 636 N N . VAL A 1 83 ? -2.864 12.331 0.164 1.00 95.81 83 VAL A N 1
ATOM 637 C CA . VAL A 1 83 ? -3.927 13.287 0.516 1.00 95.81 83 VAL A CA 1
ATOM 638 C C . VAL A 1 83 ? -5.215 12.555 0.886 1.00 95.81 83 VAL A C 1
ATOM 640 O O . VAL A 1 83 ? -5.783 12.803 1.950 1.00 95.81 83 VAL A O 1
ATOM 643 N N . LEU A 1 84 ? -5.641 11.602 0.056 1.00 95.00 84 LEU A N 1
ATOM 644 C CA . LEU A 1 84 ? -6.834 10.806 0.321 1.00 95.00 84 LEU A CA 1
ATOM 645 C C . LEU A 1 84 ? -6.668 9.963 1.594 1.00 95.00 84 LEU A C 1
ATOM 647 O O . LEU A 1 84 ? -7.575 9.924 2.425 1.00 95.00 84 LEU A O 1
ATOM 651 N N . SER A 1 85 ? -5.492 9.358 1.797 1.00 94.56 85 SER A N 1
ATOM 652 C CA . SER A 1 85 ? -5.197 8.598 3.020 1.00 94.56 85 SER A CA 1
ATOM 653 C C . SER A 1 85 ? -5.210 9.479 4.275 1.00 94.56 85 SER A C 1
ATOM 655 O O . SER A 1 85 ? -5.691 9.049 5.321 1.00 94.56 85 SER A O 1
ATOM 657 N N . GLY A 1 86 ? -4.760 10.733 4.165 1.00 96.00 86 GLY A N 1
ATOM 658 C CA . GLY A 1 86 ? -4.796 11.715 5.244 1.00 96.00 86 GLY A CA 1
ATOM 659 C C . GLY A 1 86 ? -6.226 12.086 5.628 1.00 96.00 86 GLY A C 1
ATOM 660 O O . GLY A 1 86 ? -6.559 12.076 6.810 1.00 96.00 86 GLY A O 1
ATOM 661 N N . ILE A 1 87 ? -7.095 12.329 4.642 1.00 96.75 87 ILE A N 1
ATOM 662 C CA . ILE A 1 87 ? -8.517 12.625 4.881 1.00 96.75 87 ILE A CA 1
ATOM 663 C C . ILE A 1 87 ? -9.200 11.450 5.591 1.00 96.75 87 ILE A C 1
ATOM 665 O O . ILE A 1 87 ? -9.867 11.643 6.608 1.00 96.75 87 ILE A O 1
ATOM 669 N N . VAL A 1 88 ? -8.994 10.225 5.098 1.00 94.94 88 VAL A N 1
ATOM 670 C CA . VAL A 1 88 ? -9.555 9.016 5.720 1.00 94.94 88 VAL A CA 1
ATOM 671 C C . VAL A 1 88 ? -9.013 8.825 7.138 1.00 94.94 88 VAL A C 1
ATOM 673 O O . VAL A 1 88 ? -9.781 8.500 8.040 1.00 94.94 88 VAL A O 1
ATOM 676 N N . SER A 1 89 ? -7.722 9.083 7.363 1.00 95.88 89 SER A N 1
ATOM 677 C CA . SER A 1 89 ? -7.099 9.012 8.689 1.00 95.88 89 SER A CA 1
ATOM 678 C C . SER A 1 89 ? -7.719 10.007 9.675 1.00 95.88 89 SER A C 1
ATOM 680 O O . SER A 1 89 ? -8.024 9.633 10.806 1.00 95.88 89 SER A O 1
ATOM 682 N N . ILE A 1 90 ? -7.994 11.244 9.244 1.00 96.69 90 ILE A N 1
ATOM 683 C CA . ILE A 1 90 ? -8.670 12.256 10.073 1.00 96.69 90 ILE A CA 1
ATOM 684 C C . ILE A 1 90 ? -10.080 11.792 10.446 1.00 96.69 90 ILE A C 1
ATOM 686 O O . ILE A 1 90 ? -10.439 11.824 11.622 1.00 96.69 90 ILE A O 1
ATOM 690 N N . ILE A 1 91 ? -10.864 11.318 9.474 1.00 95.00 91 ILE A N 1
ATOM 691 C CA . ILE A 1 91 ? -12.223 10.814 9.721 1.00 95.00 91 ILE A CA 1
ATOM 692 C C . ILE A 1 91 ? -12.179 9.635 10.698 1.00 95.00 91 ILE A C 1
ATOM 694 O O . ILE A 1 91 ? -12.925 9.607 11.677 1.00 95.00 91 ILE A O 1
ATOM 698 N N . PHE A 1 92 ? -11.274 8.684 10.468 1.00 93.12 92 PHE A N 1
ATOM 699 C CA . PHE A 1 92 ? -11.097 7.528 11.336 1.00 93.12 92 PHE A CA 1
ATOM 700 C C . PHE A 1 92 ? -10.720 7.947 12.761 1.00 93.12 92 PHE A C 1
ATOM 702 O O . PHE A 1 92 ? -11.331 7.486 13.725 1.00 93.12 92 PHE A O 1
ATOM 709 N N . PHE A 1 93 ? -9.773 8.875 12.906 1.00 93.38 93 PHE A N 1
ATOM 710 C CA . PHE A 1 93 ? -9.381 9.416 14.202 1.00 93.38 93 PHE A CA 1
ATOM 711 C C . PHE A 1 93 ? -10.549 10.112 14.910 1.00 93.38 93 PHE A C 1
ATOM 713 O O . PHE A 1 93 ? -10.757 9.868 16.095 1.00 93.38 93 PHE A O 1
ATOM 720 N N . MET A 1 94 ? -11.353 10.910 14.200 1.00 93.19 94 MET A N 1
ATOM 721 C CA . MET A 1 94 ? -12.542 11.557 14.771 1.00 93.19 94 MET A CA 1
ATOM 722 C C . MET A 1 94 ? -13.564 10.538 15.288 1.00 93.19 94 MET A C 1
ATOM 724 O O . MET A 1 94 ? -14.138 10.742 16.358 1.00 93.19 94 MET A O 1
ATOM 728 N N . VAL A 1 95 ? -13.766 9.426 14.573 1.00 90.75 95 VAL A N 1
ATOM 729 C CA . VAL A 1 95 ? -14.642 8.332 15.024 1.00 90.75 95 VAL A CA 1
ATOM 730 C C . VAL A 1 95 ? -14.106 7.714 16.314 1.00 90.75 95 VAL A C 1
ATOM 732 O O . VAL A 1 95 ? -14.853 7.587 17.283 1.00 90.75 95 VAL A O 1
ATOM 735 N N . ILE A 1 96 ? -12.816 7.373 16.375 1.00 90.88 96 ILE A N 1
ATOM 736 C CA . ILE A 1 96 ? -12.218 6.800 17.592 1.00 90.88 96 ILE A CA 1
ATOM 737 C C . ILE A 1 96 ? -12.255 7.798 18.759 1.00 90.88 96 ILE A C 1
ATOM 739 O O . ILE A 1 96 ? -12.605 7.418 19.880 1.00 90.88 96 ILE A O 1
ATOM 743 N N . ASP A 1 97 ? -11.940 9.071 18.511 1.00 89.88 97 ASP A N 1
ATOM 744 C CA . ASP A 1 97 ? -11.953 10.125 19.528 1.00 89.88 97 ASP A CA 1
ATOM 745 C C . ASP A 1 97 ? -13.346 10.293 20.141 1.00 89.88 97 ASP A C 1
ATOM 747 O O . ASP A 1 97 ? -13.515 10.279 21.365 1.00 89.88 97 ASP A O 1
ATOM 751 N N . HIS A 1 98 ? -14.367 10.364 19.290 1.00 88.62 98 HIS A N 1
ATOM 752 C CA . HIS A 1 98 ? -15.741 10.558 19.729 1.00 88.62 98 HIS A CA 1
ATOM 753 C C . HIS A 1 98 ? -16.348 9.302 20.376 1.00 88.62 98 HIS A C 1
ATOM 755 O O . HIS A 1 98 ? -17.036 9.402 21.394 1.00 88.62 98 HIS A O 1
ATOM 761 N N . CYS A 1 99 ? -16.088 8.114 19.822 1.00 85.62 99 CYS A N 1
ATOM 762 C CA . CYS A 1 99 ? -16.675 6.862 20.305 1.00 85.62 99 CYS A CA 1
ATOM 763 C C . CYS A 1 99 ? -15.963 6.285 21.539 1.00 85.62 99 CYS A C 1
ATOM 765 O O . CYS A 1 99 ? -16.613 5.631 22.358 1.00 85.62 99 CYS A O 1
ATOM 767 N N . VAL A 1 100 ? -14.649 6.500 21.680 1.00 89.06 100 VAL A N 1
ATOM 768 C CA . VAL A 1 100 ? -13.829 5.863 22.726 1.00 89.06 100 VAL A CA 1
ATOM 769 C C . VAL A 1 100 ? -13.233 6.886 23.685 1.00 89.06 100 VAL A C 1
ATOM 771 O O . VAL A 1 100 ? -13.501 6.806 24.884 1.00 89.06 100 VAL A O 1
ATOM 774 N N . LEU A 1 101 ? -12.437 7.839 23.186 1.00 84.56 101 LEU A N 1
ATOM 775 C CA . LEU A 1 101 ? -11.585 8.687 24.037 1.00 84.56 101 LEU A CA 1
ATOM 776 C C . LEU A 1 101 ? -12.384 9.684 24.885 1.00 84.56 101 LEU A C 1
ATOM 778 O O . LEU A 1 101 ? -12.047 9.902 26.047 1.00 84.56 101 LEU A O 1
ATOM 782 N N . ARG A 1 102 ? -13.470 10.251 24.350 1.00 84.06 102 ARG A N 1
ATOM 783 C CA . ARG A 1 102 ? -14.313 11.226 25.072 1.00 84.06 102 ARG A CA 1
ATOM 784 C C . ARG A 1 102 ? -15.348 10.603 26.010 1.00 84.06 102 ARG A C 1
ATOM 786 O O . ARG A 1 102 ? -16.125 11.332 26.627 1.00 84.06 102 ARG A O 1
ATOM 793 N N . ARG A 1 103 ? -15.422 9.272 26.107 1.00 84.44 103 ARG A N 1
ATOM 794 C CA . ARG A 1 103 ? -16.457 8.592 26.896 1.00 84.44 103 ARG A CA 1
ATOM 795 C C . ARG A 1 103 ? -15.991 8.319 28.325 1.00 84.44 103 ARG A C 1
ATOM 797 O O . ARG A 1 103 ? -14.846 7.963 28.558 1.00 84.44 103 ARG A O 1
ATOM 804 N N . ASN A 1 104 ? -16.921 8.377 29.281 1.00 75.44 104 ASN A N 1
ATOM 805 C CA . ASN A 1 104 ? -16.658 8.192 30.719 1.00 75.44 104 ASN A CA 1
ATOM 806 C C . ASN A 1 104 ? -16.026 6.830 31.096 1.00 75.44 104 ASN A C 1
ATOM 808 O O . ASN A 1 104 ? -15.519 6.677 32.203 1.00 75.44 104 ASN A O 1
ATOM 812 N N . ARG A 1 105 ? -16.074 5.821 30.211 1.00 81.62 105 ARG A N 1
ATOM 813 C CA . ARG A 1 105 ? -15.451 4.495 30.395 1.00 81.62 105 ARG A CA 1
ATOM 814 C C . ARG A 1 105 ? -14.759 4.038 29.098 1.00 81.62 105 ARG A C 1
ATOM 816 O O . ARG A 1 105 ? -15.288 3.156 28.416 1.00 81.62 105 ARG A O 1
ATOM 823 N N . PRO A 1 106 ? -13.584 4.597 28.755 1.00 80.19 106 PRO A N 1
ATOM 824 C CA . PRO A 1 106 ? -12.954 4.399 27.446 1.00 80.19 106 PRO A CA 1
ATOM 825 C C . PRO A 1 106 ? -12.565 2.937 27.191 1.00 80.19 106 PRO A C 1
ATOM 827 O O . PRO A 1 106 ? -12.696 2.456 26.072 1.00 80.19 106 PRO A O 1
ATOM 830 N N . LEU A 1 107 ? -12.180 2.187 28.231 1.00 79.75 107 LEU A N 1
ATOM 831 C CA . LEU A 1 107 ? -11.829 0.766 28.109 1.00 79.75 107 LEU A CA 1
ATOM 832 C C . LEU A 1 107 ? -13.002 -0.100 27.633 1.00 79.75 107 LEU A C 1
ATOM 834 O O . LEU A 1 107 ? -12.851 -0.880 26.699 1.00 79.75 107 LEU A O 1
ATOM 838 N N . ASN A 1 108 ? -14.185 0.052 28.234 1.00 81.31 108 ASN A N 1
ATOM 839 C CA . ASN A 1 108 ? -15.352 -0.743 27.843 1.00 81.31 108 ASN A CA 1
ATOM 840 C C . ASN A 1 108 ? -15.871 -0.333 26.458 1.00 81.31 108 ASN A C 1
ATOM 842 O O . ASN A 1 108 ? -16.220 -1.198 25.660 1.00 81.31 108 ASN A O 1
ATOM 846 N N . CYS A 1 109 ? -15.886 0.968 26.152 1.00 82.44 109 CYS A N 1
ATOM 847 C CA . CYS A 1 109 ? -16.284 1.460 24.831 1.00 82.44 109 CYS A CA 1
ATOM 848 C C . CYS A 1 109 ? -15.314 0.996 23.736 1.00 82.44 109 CYS A C 1
ATOM 850 O O . CYS A 1 109 ? -15.757 0.543 22.685 1.00 82.44 109 CYS A O 1
ATOM 852 N N . GLY A 1 110 ? -14.006 1.025 24.006 1.00 84.00 110 GLY A N 1
ATOM 853 C CA . GLY A 1 110 ? -12.982 0.512 23.097 1.00 84.00 110 GLY A CA 1
ATOM 854 C C . GLY A 1 110 ? -13.126 -0.986 22.838 1.00 84.00 110 GLY A C 1
ATOM 855 O O . GLY A 1 110 ? -13.066 -1.404 21.688 1.00 84.00 110 GLY A O 1
ATOM 856 N N . LEU A 1 111 ? -13.397 -1.787 23.875 1.00 84.44 111 LEU A N 1
ATOM 857 C CA . LEU A 1 111 ? -13.631 -3.231 23.735 1.00 84.44 111 LEU A CA 1
ATOM 858 C C . LEU A 1 111 ? -14.870 -3.562 22.890 1.00 84.44 111 LEU A C 1
ATOM 860 O O . LEU A 1 111 ? -14.842 -4.545 22.159 1.00 84.44 111 LEU A O 1
ATOM 864 N N . ILE A 1 112 ? -15.929 -2.747 22.961 1.00 85.38 112 ILE A N 1
ATOM 865 C CA . ILE A 1 112 ? -17.138 -2.907 22.131 1.00 85.38 112 ILE A CA 1
ATOM 866 C C . ILE A 1 112 ? -16.889 -2.449 20.686 1.00 85.38 112 ILE A C 1
ATOM 868 O O . ILE A 1 112 ? -17.426 -3.039 19.752 1.00 85.38 112 ILE A O 1
ATOM 872 N N . LEU A 1 113 ? -16.062 -1.419 20.484 1.00 89.19 113 LEU A N 1
ATOM 873 C CA . LEU A 1 113 ? -15.715 -0.923 19.150 1.00 89.19 113 LEU A CA 1
ATOM 874 C C . LEU A 1 113 ? -14.729 -1.849 18.417 1.00 89.19 113 LEU A C 1
ATOM 876 O O . LEU A 1 113 ? -14.746 -1.930 17.191 1.00 89.19 113 LEU A O 1
ATOM 880 N N . LEU A 1 114 ? -13.894 -2.577 19.159 1.00 87.94 114 LEU A N 1
ATOM 881 C CA . LEU A 1 114 ? -12.875 -3.489 18.639 1.00 87.94 114 LEU A CA 1
ATOM 882 C C . LEU A 1 114 ? -13.417 -4.486 17.590 1.00 87.94 114 LEU A C 1
ATOM 884 O O . LEU A 1 114 ? -12.922 -4.451 16.464 1.00 87.94 114 LEU A O 1
ATOM 888 N N . PRO A 1 115 ? -14.447 -5.319 17.852 1.00 89.56 115 PRO A N 1
ATOM 889 C CA . PRO A 1 115 ? -14.985 -6.239 16.842 1.00 89.56 115 PRO A CA 1
ATOM 890 C C . PRO A 1 115 ? -15.523 -5.528 15.592 1.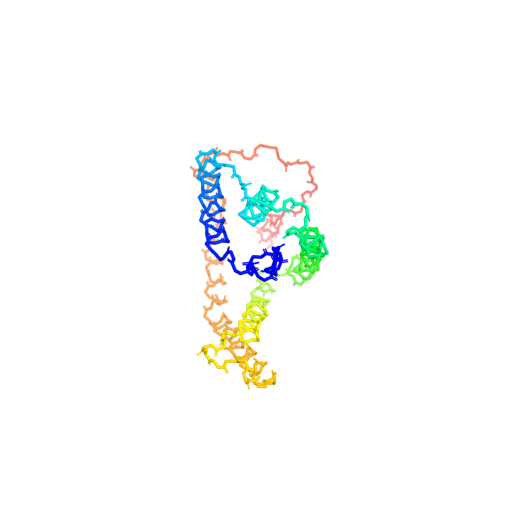00 89.56 115 PRO A C 1
ATOM 892 O O . PRO A 1 115 ? -15.404 -6.074 14.501 1.00 89.56 115 PRO A O 1
ATOM 895 N N . ILE A 1 116 ? -16.062 -4.310 15.722 1.00 91.69 116 ILE A N 1
ATOM 896 C CA . ILE A 1 116 ? -16.581 -3.522 14.591 1.00 91.69 116 ILE A CA 1
ATOM 897 C C . ILE A 1 116 ? -15.429 -3.072 13.680 1.00 91.69 116 ILE A C 1
ATOM 899 O O . ILE A 1 116 ? -15.534 -3.147 12.457 1.00 91.69 116 ILE A O 1
ATOM 903 N N . LEU A 1 117 ? -14.303 -2.652 14.261 1.00 91.31 117 LEU A N 1
ATOM 904 C CA . LEU A 1 117 ? -13.112 -2.269 13.495 1.00 91.31 117 LEU A CA 1
ATOM 905 C C . LEU A 1 117 ? -12.485 -3.470 12.779 1.00 91.31 117 LEU A C 1
ATOM 907 O O . LEU A 1 117 ? -12.125 -3.370 11.606 1.00 91.31 117 LEU A O 1
ATOM 911 N N . TYR A 1 118 ? -12.392 -4.616 13.461 1.00 90.44 118 TYR A N 1
ATOM 912 C CA . TYR A 1 118 ? -11.901 -5.854 12.852 1.00 90.44 118 TYR A CA 1
ATOM 913 C C . TYR A 1 118 ? -12.838 -6.353 11.747 1.00 90.44 118 TYR A C 1
ATOM 915 O O . TYR A 1 118 ? -12.353 -6.742 10.686 1.00 90.44 118 TYR A O 1
ATOM 923 N N . PHE A 1 119 ? -14.157 -6.272 11.954 1.00 93.94 119 PHE A N 1
ATOM 924 C CA . PHE A 1 119 ? -15.158 -6.552 10.925 1.00 93.94 119 PHE A CA 1
ATOM 925 C C . PHE A 1 119 ? -14.910 -5.713 9.669 1.00 93.94 119 PHE A C 1
ATOM 927 O O . PHE A 1 119 ? -14.725 -6.268 8.589 1.00 93.94 119 PHE A O 1
ATOM 934 N N . ALA A 1 120 ? -14.859 -4.384 9.816 1.00 92.62 120 ALA A N 1
ATOM 935 C CA . ALA A 1 120 ? -14.699 -3.466 8.693 1.00 92.62 120 ALA A CA 1
ATOM 936 C C . ALA A 1 120 ? -13.378 -3.702 7.943 1.00 92.62 120 ALA A C 1
ATOM 938 O O . ALA A 1 120 ? -13.360 -3.729 6.714 1.00 92.62 120 ALA A O 1
ATOM 939 N N . CYS A 1 121 ? -12.284 -3.931 8.676 1.00 93.06 121 CYS A N 1
ATOM 940 C CA . CYS A 1 121 ? -10.971 -4.193 8.093 1.00 93.06 121 CYS A CA 1
ATOM 941 C C . CYS A 1 121 ? -10.946 -5.509 7.301 1.00 93.06 121 CYS A C 1
ATOM 943 O O . CYS A 1 121 ? -10.497 -5.530 6.154 1.00 93.06 121 CYS A O 1
ATOM 945 N N . VAL A 1 122 ? -11.447 -6.605 7.879 1.00 92.94 122 VAL A N 1
ATOM 946 C CA . VAL A 1 122 ? -11.462 -7.915 7.210 1.00 92.94 122 VAL A CA 1
ATOM 947 C C . VAL A 1 122 ? -12.417 -7.909 6.024 1.00 92.94 122 VAL A C 1
ATOM 949 O O . VAL A 1 122 ? -12.031 -8.356 4.948 1.00 92.94 122 VAL A O 1
ATOM 952 N N . ALA A 1 123 ? -13.622 -7.357 6.181 1.00 93.44 123 ALA A N 1
ATOM 953 C CA . ALA A 1 123 ? -14.596 -7.277 5.099 1.00 93.44 123 ALA A CA 1
ATOM 954 C C . ALA A 1 123 ? -14.060 -6.455 3.916 1.00 93.44 123 ALA A C 1
ATOM 956 O O . ALA A 1 123 ? -14.156 -6.905 2.777 1.00 93.44 123 ALA A O 1
ATOM 957 N N . PHE A 1 124 ? -13.435 -5.296 4.171 1.00 92.62 124 PHE A N 1
ATOM 958 C CA . PHE A 1 124 ? -12.854 -4.460 3.115 1.00 92.62 124 PHE A CA 1
ATOM 959 C C . PHE A 1 124 ? -11.682 -5.146 2.398 1.00 92.62 124 PHE A C 1
ATOM 961 O O . PHE A 1 124 ? -11.665 -5.195 1.170 1.00 92.62 124 PHE A O 1
ATOM 968 N N . ASN A 1 125 ? -10.725 -5.713 3.144 1.00 92.50 125 ASN A N 1
ATOM 969 C CA . ASN A 1 125 ? -9.578 -6.402 2.542 1.00 92.50 125 ASN A CA 1
ATOM 970 C C . ASN A 1 125 ? -10.016 -7.629 1.739 1.00 92.50 125 ASN A C 1
ATOM 972 O O . ASN A 1 125 ? -9.534 -7.852 0.632 1.00 92.50 125 ASN A O 1
ATOM 976 N N . LEU A 1 126 ? -10.951 -8.413 2.275 1.00 90.25 126 LEU A N 1
ATOM 977 C CA . LEU A 1 126 ? -11.440 -9.608 1.605 1.00 90.25 126 LEU A CA 1
ATOM 978 C C . LEU A 1 126 ? -12.270 -9.261 0.366 1.00 90.25 126 LEU A C 1
ATOM 980 O O . LEU A 1 126 ? -12.124 -9.916 -0.661 1.00 90.25 126 LEU A O 1
ATOM 984 N N . PHE A 1 127 ? -13.082 -8.202 0.432 1.00 90.75 127 PHE A N 1
ATOM 985 C CA . PHE A 1 127 ? -13.770 -7.669 -0.739 1.00 90.75 127 PHE A CA 1
ATOM 986 C C . PHE A 1 127 ? -12.771 -7.266 -1.828 1.00 90.75 127 PHE A C 1
ATOM 988 O O . PHE A 1 127 ? -12.919 -7.719 -2.955 1.00 90.75 127 PHE A O 1
ATOM 995 N N . ALA A 1 128 ? -11.730 -6.494 -1.496 1.00 89.31 128 ALA A N 1
ATOM 996 C CA . ALA A 1 128 ? -10.720 -6.071 -2.468 1.00 89.31 128 ALA A CA 1
ATOM 997 C C . ALA A 1 128 ? -9.988 -7.264 -3.107 1.00 89.31 128 ALA A C 1
ATOM 999 O O . ALA A 1 128 ? -9.804 -7.292 -4.320 1.00 89.31 128 ALA A O 1
ATOM 1000 N N . ILE A 1 129 ? -9.623 -8.274 -2.309 1.00 88.06 129 ILE A N 1
ATOM 1001 C CA . ILE A 1 129 ? -8.927 -9.477 -2.793 1.00 88.06 129 ILE A CA 1
ATOM 1002 C C . ILE A 1 129 ? -9.804 -10.308 -3.730 1.00 88.06 129 ILE A C 1
ATOM 1004 O O . ILE A 1 129 ? -9.298 -10.843 -4.709 1.00 88.06 129 ILE A O 1
ATOM 1008 N N . VAL A 1 130 ? -11.088 -10.475 -3.413 1.00 87.19 130 VAL A N 1
ATOM 1009 C CA . VAL A 1 130 ? -11.987 -11.317 -4.215 1.00 87.19 130 VAL A CA 1
ATOM 1010 C C . VAL A 1 130 ? -12.497 -10.557 -5.441 1.00 87.19 130 VAL A C 1
ATOM 1012 O O . VAL A 1 130 ? -12.641 -11.161 -6.498 1.00 87.19 130 VAL A O 1
ATOM 1015 N N . TYR A 1 131 ? -12.723 -9.245 -5.322 1.00 85.44 131 TYR A N 1
ATOM 1016 C CA . TYR A 1 1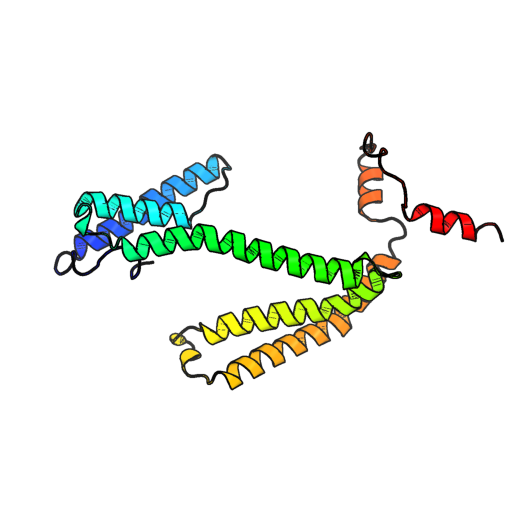31 ? -13.179 -8.389 -6.418 1.00 85.44 131 TYR A CA 1
ATOM 1017 C C . TYR A 1 131 ? -12.111 -8.206 -7.506 1.00 85.44 131 TYR A C 1
ATOM 1019 O O . TYR A 1 131 ? -12.411 -8.426 -8.672 1.00 85.44 131 TYR A O 1
ATOM 1027 N N . ASP A 1 132 ? -10.865 -7.889 -7.134 1.00 78.31 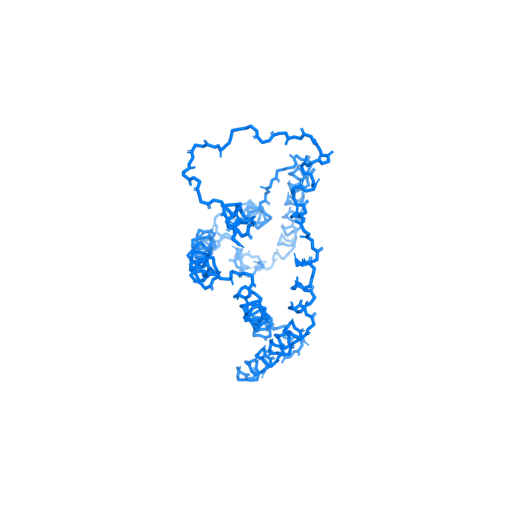132 ASP A N 1
ATOM 1028 C CA . ASP A 1 132 ? -9.715 -7.859 -8.061 1.00 78.31 132 ASP A CA 1
ATOM 1029 C C . ASP A 1 132 ? -9.001 -9.232 -8.130 1.00 78.31 132 ASP A C 1
ATOM 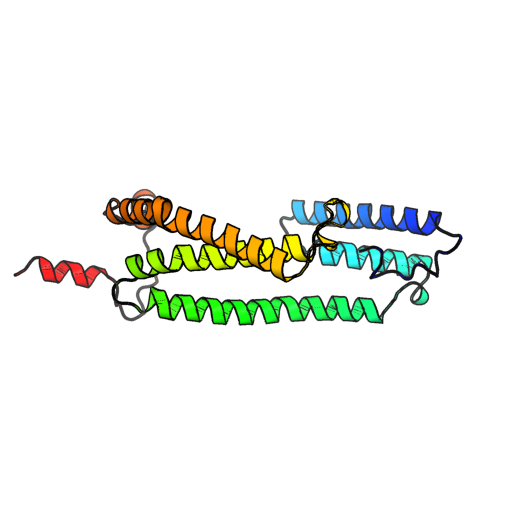1031 O O . ASP A 1 132 ? -7.809 -9.334 -8.443 1.00 78.31 132 ASP A O 1
ATOM 1035 N N . GLY A 1 133 ? -9.709 -10.306 -7.766 1.00 73.81 133 GLY A N 1
ATOM 1036 C CA . GLY A 1 133 ? -9.156 -11.646 -7.607 1.00 73.81 133 GLY A CA 1
ATOM 1037 C C . GLY A 1 133 ? -8.555 -12.217 -8.889 1.00 73.81 133 GLY A C 1
ATOM 1038 O O . GLY A 1 133 ? -8.955 -11.905 -10.004 1.00 73.81 133 GLY A O 1
ATOM 1039 N N . SER A 1 134 ? -7.565 -13.097 -8.729 1.00 71.06 134 SER A N 1
ATOM 1040 C CA . SER A 1 134 ? -6.840 -13.684 -9.857 1.00 71.06 134 SER A CA 1
ATOM 1041 C C . SER A 1 134 ? -7.758 -14.487 -10.789 1.00 71.06 134 SER A C 1
ATOM 1043 O O . SER A 1 134 ? -8.479 -15.380 -10.338 1.00 71.06 134 SER A O 1
ATOM 1045 N N . GLU A 1 135 ? -7.635 -14.246 -12.099 1.00 67.31 135 GLU A N 1
ATOM 1046 C CA . GLU A 1 135 ? -8.290 -15.014 -13.171 1.00 67.31 135 GLU A CA 1
ATOM 1047 C C . GLU A 1 135 ? -8.046 -16.532 -13.028 1.00 67.31 135 GLU A C 1
ATOM 1049 O O . GLU A 1 135 ? -8.938 -17.338 -13.291 1.00 67.31 135 GLU A O 1
ATOM 1054 N N . TYR A 1 136 ? -6.881 -16.929 -12.493 1.00 71.25 136 TYR A N 1
ATOM 1055 C CA . TYR A 1 136 ? -6.511 -18.329 -12.249 1.00 71.25 136 TYR A CA 1
ATOM 1056 C C . TYR A 1 136 ? -7.336 -19.018 -11.152 1.00 71.25 136 TYR A C 1
ATOM 1058 O O . TYR A 1 136 ? -7.500 -20.234 -11.201 1.00 71.25 136 TYR A O 1
ATOM 1066 N N . LEU A 1 137 ? -7.866 -18.271 -10.175 1.00 71.19 137 LEU A N 1
ATOM 1067 C CA . LEU A 1 137 ? -8.788 -18.811 -9.163 1.00 71.19 137 LEU A CA 1
ATOM 1068 C C . LEU A 1 137 ? -10.258 -18.736 -9.610 1.00 71.19 137 LEU A C 1
ATOM 1070 O O . LEU A 1 137 ? -11.136 -19.241 -8.915 1.00 71.19 137 LEU A O 1
ATOM 1074 N N . GLY A 1 138 ? -10.543 -18.127 -10.767 1.00 72.19 138 GLY A N 1
ATOM 1075 C CA . GLY A 1 138 ? -11.897 -18.006 -11.312 1.00 72.19 138 GLY A CA 1
ATOM 1076 C C . GLY A 1 138 ? -12.803 -17.017 -10.568 1.00 72.19 138 GLY A C 1
ATOM 1077 O O . GLY A 1 138 ? -14.006 -16.995 -10.832 1.00 72.19 138 GLY A O 1
ATOM 1078 N N . PHE A 1 139 ? -12.251 -16.195 -9.668 1.00 70.62 139 PHE A N 1
ATOM 1079 C CA . PHE A 1 139 ? -13.010 -15.182 -8.921 1.00 70.62 139 PHE A CA 1
ATOM 1080 C C . PHE A 1 139 ? -13.572 -14.066 -9.808 1.00 70.62 139 PHE A C 1
ATOM 1082 O O . PHE A 1 139 ? -14.612 -13.508 -9.485 1.00 70.62 139 PHE A O 1
ATOM 1089 N N . ASP A 1 140 ? -12.980 -13.840 -10.981 1.00 69.38 140 ASP A N 1
ATOM 1090 C CA . ASP A 1 140 ? -13.428 -12.846 -11.969 1.00 69.38 140 ASP A CA 1
ATOM 1091 C C . ASP A 1 140 ? -14.834 -13.143 -12.542 1.00 69.38 140 ASP A C 1
ATOM 1093 O O . ASP A 1 140 ? -15.509 -12.286 -13.104 1.00 69.38 140 ASP A O 1
ATOM 1097 N N . LYS A 1 141 ? -15.321 -14.382 -12.380 1.00 77.69 141 LYS A N 1
ATOM 1098 C CA . LYS A 1 141 ? -16.661 -14.806 -12.827 1.00 77.69 141 LYS A CA 1
ATOM 1099 C C . LYS A 1 141 ? -17.729 -14.683 -11.743 1.00 77.69 141 LYS A C 1
ATOM 1101 O O . LYS A 1 141 ? -18.896 -14.982 -12.002 1.00 77.69 141 LYS A O 1
ATOM 1106 N N . TRP A 1 142 ? -17.348 -14.321 -10.521 1.00 80.06 142 TRP A N 1
ATOM 1107 C CA . TRP A 1 142 ? -18.286 -14.283 -9.409 1.00 80.06 142 TRP A CA 1
ATOM 1108 C C . TRP A 1 142 ? -19.123 -13.007 -9.463 1.00 80.06 142 TRP A C 1
ATOM 1110 O O . TRP A 1 142 ? -18.583 -11.912 -9.615 1.00 80.06 142 TRP A O 1
ATOM 1120 N N . PRO A 1 143 ? -20.453 -13.109 -9.312 1.00 88.25 143 PRO A N 1
ATOM 1121 C CA . PRO A 1 143 ? -21.284 -11.923 -9.297 1.00 88.25 143 PRO A CA 1
ATOM 1122 C C . PRO A 1 143 ? -21.009 -11.103 -8.029 1.00 88.25 143 PRO A C 1
ATOM 1124 O O . PRO A 1 143 ? -20.786 -11.654 -6.950 1.00 88.25 143 PRO A O 1
ATOM 1127 N N . LEU A 1 144 ? -21.096 -9.775 -8.146 1.00 85.25 144 LEU A N 1
ATOM 1128 C CA . LEU A 1 144 ? -20.813 -8.815 -7.067 1.00 85.25 144 LEU A CA 1
ATOM 1129 C C . LEU A 1 144 ? -21.490 -9.155 -5.731 1.00 85.25 144 LEU A C 1
ATOM 1131 O O . LEU A 1 144 ? -20.895 -9.000 -4.666 1.00 85.25 144 LEU A O 1
ATOM 1135 N N . TRP A 1 145 ? -22.732 -9.640 -5.777 1.00 87.56 145 TRP A N 1
ATOM 1136 C CA . TRP A 1 145 ? -23.481 -10.005 -4.577 1.00 87.56 145 TRP A CA 1
ATOM 1137 C C . TRP A 1 145 ? -22.845 -11.185 -3.830 1.00 87.56 145 TRP A C 1
ATOM 1139 O O . TRP A 1 145 ? -22.823 -11.176 -2.603 1.00 87.56 145 TRP A O 1
ATOM 1149 N N . ALA A 1 146 ? -22.278 -12.165 -4.539 1.00 88.00 146 ALA A N 1
ATOM 1150 C CA . ALA A 1 146 ? -21.614 -13.310 -3.920 1.00 88.00 146 ALA A CA 1
ATOM 1151 C C . ALA A 1 146 ? -20.324 -12.875 -3.213 1.00 88.00 146 ALA A C 1
ATOM 1153 O O . ALA A 1 146 ? -20.050 -13.317 -2.097 1.00 88.00 146 ALA A O 1
ATOM 1154 N N . VAL A 1 147 ? -19.579 -11.946 -3.822 1.00 88.62 147 VAL A N 1
ATOM 1155 C CA . VAL A 1 147 ? -18.370 -11.353 -3.231 1.00 88.62 147 VAL A CA 1
ATOM 1156 C C . VAL A 1 147 ? -18.701 -10.588 -1.949 1.00 88.62 147 VAL A C 1
ATOM 1158 O O . VAL A 1 147 ? -18.014 -10.748 -0.940 1.00 88.62 147 VAL A O 1
ATOM 1161 N N . LEU A 1 148 ? -19.782 -9.802 -1.960 1.00 89.75 148 LEU A N 1
ATOM 1162 C CA . LEU A 1 148 ? -20.246 -9.057 -0.787 1.00 89.75 148 LEU A CA 1
ATOM 1163 C C . LEU A 1 148 ? -20.726 -9.975 0.341 1.00 89.75 148 LEU A C 1
ATOM 1165 O O . LEU A 1 148 ? -20.383 -9.752 1.499 1.00 89.75 148 LEU A O 1
ATOM 1169 N N . VAL A 1 149 ? -21.494 -11.020 0.024 1.00 92.44 149 VAL A N 1
ATOM 1170 C CA . VAL A 1 149 ? -21.961 -11.976 1.040 1.00 92.44 149 VAL A CA 1
ATOM 1171 C C . VAL A 1 149 ? -20.782 -12.720 1.660 1.00 92.44 149 VAL A C 1
ATOM 1173 O O . VAL A 1 149 ? -20.733 -12.869 2.880 1.00 92.44 149 VAL A O 1
ATOM 1176 N N . LEU A 1 150 ? -19.811 -13.145 0.850 1.00 90.75 150 LEU A N 1
ATOM 1177 C CA . LEU A 1 150 ? -18.619 -13.829 1.343 1.00 90.75 150 LEU A CA 1
ATOM 1178 C C . LEU A 1 150 ? -17.780 -12.920 2.251 1.00 90.75 150 LEU A C 1
ATOM 1180 O O . LEU A 1 150 ? -17.387 -13.339 3.343 1.00 90.75 150 LEU A O 1
ATOM 1184 N N . SER A 1 151 ? -17.523 -11.681 1.822 1.00 92.62 151 SER A N 1
ATOM 1185 C CA . SER A 1 151 ? -16.680 -10.747 2.570 1.00 92.62 151 SER A CA 1
ATOM 1186 C C . SER A 1 151 ? -17.316 -10.322 3.893 1.00 92.62 151 SER A C 1
ATOM 1188 O O . SER A 1 151 ? -16.650 -10.336 4.932 1.00 92.62 151 SER A O 1
ATOM 1190 N N . VAL A 1 152 ? -18.618 -10.027 3.885 1.00 93.62 152 VAL A N 1
ATOM 1191 C CA . VAL A 1 152 ? -19.389 -9.715 5.094 1.00 93.62 152 VAL A CA 1
ATOM 1192 C C . VAL A 1 152 ? -19.510 -10.945 5.991 1.00 93.62 152 VAL A C 1
ATOM 1194 O O . VAL A 1 152 ? -19.297 -10.833 7.195 1.00 93.62 152 VAL A O 1
ATOM 1197 N N . GLY A 1 153 ? -19.791 -12.124 5.433 1.00 93.06 153 GLY A N 1
ATOM 1198 C CA . GLY A 1 153 ? -19.928 -13.366 6.194 1.00 93.06 153 GLY A CA 1
ATOM 1199 C C . GLY A 1 153 ? -18.658 -13.716 6.970 1.00 93.06 153 GLY A C 1
ATOM 1200 O O . GLY A 1 153 ? -18.703 -13.897 8.187 1.00 93.06 153 GLY A O 1
ATOM 1201 N N . LEU A 1 154 ? -17.507 -13.730 6.294 1.00 92.00 154 LEU A N 1
ATOM 1202 C CA . LEU A 1 154 ? -16.215 -13.973 6.944 1.00 92.00 154 LEU A CA 1
ATOM 1203 C C . LEU A 1 154 ? -15.831 -12.848 7.913 1.00 92.00 154 LEU A C 1
ATOM 1205 O O . LEU A 1 154 ? -15.333 -13.128 9.006 1.00 92.00 154 LEU A O 1
ATOM 1209 N N . GLY A 1 155 ? -16.124 -11.592 7.568 1.00 92.75 155 GLY A N 1
ATOM 1210 C CA . GLY A 1 155 ? -15.958 -10.464 8.482 1.00 92.75 155 GLY A CA 1
ATOM 1211 C C . GLY A 1 155 ? -16.738 -10.657 9.785 1.00 92.75 155 GLY A C 1
ATOM 1212 O O . GLY A 1 155 ? -16.184 -10.450 10.867 1.00 92.75 155 GLY A O 1
ATOM 1213 N N . LEU A 1 156 ? -18.009 -11.071 9.709 1.00 93.69 156 LEU A N 1
ATOM 1214 C CA . LEU A 1 156 ? -18.864 -11.302 10.880 1.00 93.69 156 LEU A CA 1
ATOM 1215 C C . LEU A 1 156 ? -18.334 -12.448 11.744 1.00 93.69 156 LEU A C 1
ATOM 1217 O O . LEU A 1 156 ? -18.295 -12.316 12.967 1.00 93.69 156 LEU A O 1
ATOM 1221 N N . VAL A 1 157 ? -17.869 -13.541 11.131 1.00 93.50 157 VAL A N 1
ATOM 1222 C CA . VAL A 1 157 ? -17.246 -14.663 11.858 1.00 93.50 157 VAL A CA 1
ATOM 1223 C C . VAL A 1 157 ? -16.033 -14.188 12.662 1.00 93.50 157 VAL A C 1
ATOM 1225 O O . VAL A 1 157 ? -15.897 -14.525 13.844 1.00 93.50 157 VAL A O 1
ATOM 1228 N N . VAL A 1 158 ? -15.176 -13.353 12.064 1.00 91.81 158 VAL A N 1
ATOM 1229 C CA . VAL A 1 158 ? -14.031 -12.764 12.774 1.00 91.81 158 VAL A CA 1
ATOM 1230 C C . VAL A 1 158 ? -14.499 -11.840 13.897 1.00 91.81 158 VAL A C 1
ATOM 1232 O O . VAL A 1 158 ? -13.993 -11.943 15.013 1.00 91.81 158 VAL A O 1
ATOM 1235 N N . ALA A 1 159 ? -15.494 -10.987 13.651 1.00 91.88 159 ALA A N 1
ATOM 1236 C CA . ALA A 1 159 ? -16.036 -10.072 14.654 1.00 91.88 159 ALA A CA 1
ATOM 1237 C C . ALA A 1 159 ? -16.591 -10.813 15.882 1.00 91.88 159 ALA A C 1
ATOM 1239 O O . ALA A 1 159 ? -16.289 -10.447 17.020 1.00 91.88 159 ALA A O 1
ATOM 1240 N N . VAL A 1 160 ? -17.342 -11.896 15.659 1.00 92.81 160 VAL A N 1
ATOM 1241 C CA . VAL A 1 160 ? -17.860 -12.766 16.726 1.00 92.81 160 VAL A CA 1
ATOM 1242 C C . VAL A 1 160 ? -16.710 -13.419 17.490 1.00 92.81 160 VAL A C 1
ATOM 1244 O O . VAL A 1 160 ? -16.691 -13.391 18.719 1.00 92.81 160 VAL A O 1
ATOM 1247 N N . THR A 1 161 ? -15.709 -13.943 16.782 1.00 90.50 161 THR A N 1
ATOM 1248 C CA . THR A 1 161 ? -14.529 -14.565 17.404 1.00 90.50 161 THR A CA 1
ATOM 1249 C C . THR A 1 161 ? -13.774 -13.572 18.290 1.00 90.50 161 THR A C 1
ATOM 1251 O O . THR A 1 161 ? -13.419 -13.881 19.430 1.00 90.50 161 THR A O 1
ATOM 1254 N N . VAL A 1 162 ? -13.577 -12.348 17.800 1.00 90.12 162 VAL A N 1
ATOM 1255 C CA . VAL A 1 162 ? -12.948 -11.252 18.543 1.00 90.12 162 VAL A CA 1
ATOM 1256 C C . VAL A 1 162 ? -13.756 -10.915 19.796 1.00 90.12 162 VAL A C 1
ATOM 1258 O O . VAL A 1 162 ? -13.185 -10.816 20.885 1.00 90.12 162 VAL A O 1
ATOM 1261 N N . GLN A 1 163 ? -15.077 -10.792 19.671 1.00 89.56 163 GLN A N 1
ATOM 1262 C CA . GLN A 1 163 ? -15.949 -10.443 20.789 1.00 89.56 163 GLN A CA 1
ATOM 1263 C C . GLN A 1 163 ? -15.993 -11.537 21.868 1.00 89.56 163 GLN A C 1
ATOM 1265 O O . GLN A 1 163 ? -15.992 -11.224 23.057 1.00 89.56 163 GLN A O 1
ATOM 1270 N N . VAL A 1 164 ? -16.002 -12.813 21.473 1.00 89.88 164 VAL A N 1
ATOM 1271 C CA . VAL A 1 164 ? -16.118 -13.952 22.399 1.00 89.88 164 VAL A CA 1
ATOM 1272 C C . VAL A 1 164 ? -14.784 -14.306 23.058 1.00 89.88 164 VAL A C 1
ATOM 1274 O O . VAL A 1 164 ? -14.761 -14.637 24.240 1.00 89.88 164 VAL A O 1
ATOM 1277 N N . PHE A 1 165 ? -13.662 -14.236 22.336 1.00 88.88 165 PHE A N 1
ATOM 1278 C CA . PHE A 1 165 ? -12.374 -14.723 22.849 1.00 88.88 165 PHE A CA 1
ATOM 1279 C C . PHE A 1 165 ? -11.377 -13.622 23.197 1.00 88.88 165 PHE A C 1
ATOM 1281 O O . PHE A 1 165 ? -10.631 -13.769 24.168 1.00 88.88 165 PHE A O 1
ATOM 1288 N N . ILE A 1 166 ? -11.313 -12.550 22.404 1.00 84.69 166 ILE A N 1
ATOM 1289 C CA . ILE A 1 166 ? -10.259 -11.531 22.518 1.00 84.69 166 ILE A CA 1
ATOM 1290 C C . ILE A 1 166 ? -10.689 -10.422 23.473 1.00 84.69 166 ILE A C 1
ATOM 1292 O O . ILE A 1 166 ? -9.941 -10.101 24.395 1.00 84.69 166 ILE A O 1
ATOM 1296 N N . ALA A 1 167 ? -11.901 -9.885 23.323 1.00 82.81 167 ALA A N 1
ATOM 1297 C CA . ALA A 1 167 ? -12.419 -8.833 24.195 1.00 82.81 167 ALA A CA 1
ATOM 1298 C C . ALA A 1 167 ? -12.395 -9.203 25.699 1.00 82.81 167 ALA A C 1
ATOM 1300 O O . ALA A 1 167 ? -11.879 -8.404 26.488 1.00 82.81 167 ALA A O 1
ATOM 1301 N N . PRO A 1 168 ? -12.852 -10.395 26.147 1.00 82.88 168 PRO A N 1
ATOM 1302 C CA . PRO A 1 168 ? -12.784 -10.749 27.566 1.00 82.88 168 PRO A CA 1
ATOM 1303 C C . PRO A 1 168 ? -11.353 -10.996 28.054 1.00 82.88 168 PRO A C 1
ATOM 1305 O O . PRO A 1 168 ? -11.023 -10.614 29.177 1.00 82.88 168 PRO A O 1
ATOM 1308 N N . ARG A 1 169 ? -10.477 -11.577 27.219 1.00 83.50 169 ARG A N 1
ATOM 1309 C CA . ARG A 1 169 ? -9.058 -11.763 27.568 1.00 83.50 169 ARG A CA 1
ATOM 1310 C C . ARG A 1 169 ? -8.332 -10.434 27.722 1.00 83.50 169 ARG A C 1
ATOM 1312 O O . ARG A 1 169 ? -7.574 -10.264 28.672 1.00 83.50 169 ARG A O 1
ATOM 1319 N N . LEU A 1 170 ? -8.596 -9.491 26.821 1.00 81.69 170 LEU A N 1
ATOM 1320 C CA . LEU A 1 170 ? -7.998 -8.164 26.857 1.00 81.69 170 LEU A CA 1
ATOM 1321 C C . LEU A 1 170 ? -8.491 -7.378 28.076 1.00 81.69 170 LEU A C 1
ATOM 1323 O O . LEU A 1 170 ? -7.684 -6.786 28.786 1.00 81.69 170 LEU A O 1
ATOM 1327 N N . LYS A 1 171 ? -9.794 -7.450 28.384 1.00 80.81 171 LYS A N 1
ATOM 1328 C CA . LYS A 1 171 ? -10.358 -6.851 29.601 1.00 80.81 171 LYS A CA 1
ATOM 1329 C C . LYS A 1 171 ? -9.691 -7.396 30.864 1.00 80.81 171 LYS A C 1
ATOM 1331 O O . LYS A 1 171 ? -9.310 -6.611 31.727 1.00 80.81 171 LYS A O 1
ATOM 1336 N N . LYS A 1 172 ? -9.536 -8.720 30.957 1.00 81.06 172 LYS A N 1
ATOM 1337 C CA . LYS A 1 172 ? -8.892 -9.374 32.100 1.00 81.06 172 LYS A CA 1
ATOM 1338 C C . LYS A 1 172 ? -7.428 -8.944 32.238 1.00 81.06 172 LYS A C 1
ATOM 1340 O O . LYS A 1 172 ? -7.037 -8.468 33.292 1.00 81.06 172 LYS A O 1
ATOM 1345 N N . SER A 1 173 ? -6.658 -8.989 31.150 1.00 76.38 173 SER A N 1
ATOM 1346 C CA . SER A 1 173 ? -5.239 -8.609 31.174 1.00 76.38 173 SER A CA 1
ATOM 1347 C C . SER A 1 173 ? -4.988 -7.146 31.551 1.00 76.38 173 SER A C 1
ATOM 1349 O O . SER A 1 173 ? -3.908 -6.848 32.044 1.00 76.38 173 SER A O 1
ATOM 1351 N N . ILE A 1 174 ? -5.925 -6.235 31.278 1.00 76.00 174 ILE A N 1
ATOM 1352 C CA . ILE A 1 174 ? -5.766 -4.809 31.605 1.00 76.00 174 ILE A CA 1
ATOM 1353 C C . ILE A 1 174 ? -6.159 -4.523 33.058 1.00 76.00 174 ILE A C 1
ATOM 1355 O O . ILE A 1 174 ? -5.549 -3.667 33.688 1.00 76.00 174 ILE A O 1
ATOM 1359 N N . LEU A 1 175 ? -7.178 -5.209 33.585 1.00 75.94 175 LEU A N 1
ATOM 1360 C CA . LEU A 1 175 ? -7.625 -5.033 34.971 1.00 75.94 175 LEU A CA 1
ATOM 1361 C C . LEU A 1 175 ? -6.713 -5.749 35.979 1.00 75.94 175 LEU A C 1
ATOM 1363 O O . LEU A 1 175 ? -6.592 -5.280 37.106 1.00 75.94 175 LEU A O 1
ATOM 1367 N N . ASP A 1 176 ? -6.063 -6.840 35.564 1.00 73.44 176 ASP A N 1
ATOM 1368 C CA . ASP A 1 176 ? -5.138 -7.615 36.402 1.00 73.44 176 ASP A CA 1
ATOM 1369 C C . ASP A 1 176 ? -3.745 -6.955 36.541 1.00 73.44 176 ASP A C 1
ATOM 1371 O O . ASP A 1 176 ? -2.972 -7.360 37.406 1.00 73.44 176 ASP A O 1
ATOM 1375 N N . ASP A 1 177 ? -3.417 -5.933 35.734 1.00 65.56 177 ASP A N 1
ATOM 1376 C CA . ASP A 1 177 ? -2.174 -5.150 35.833 1.00 65.56 177 ASP A CA 1
ATOM 1377 C C . ASP A 1 177 ? -2.436 -3.864 36.672 1.00 65.56 177 ASP A C 1
ATOM 1379 O O . ASP A 1 177 ? -2.822 -2.835 36.110 1.00 65.56 177 ASP A O 1
ATOM 1383 N N . PRO A 1 178 ? -2.212 -3.851 38.010 1.00 62.81 178 PRO A N 1
ATOM 1384 C CA . PRO A 1 178 ? -2.446 -2.671 38.863 1.00 62.81 178 PRO A CA 1
ATOM 1385 C C . PRO A 1 178 ? -1.493 -1.503 38.562 1.00 62.81 178 PRO A C 1
ATOM 1387 O O . PRO A 1 178 ? -1.718 -0.376 39.000 1.00 62.81 178 PRO A O 1
ATOM 1390 N N . ILE A 1 179 ? -0.424 -1.763 37.806 1.00 60.69 179 ILE A N 1
ATOM 1391 C CA . ILE A 1 179 ? 0.539 -0.771 37.336 1.00 60.69 179 ILE A CA 1
ATOM 1392 C C . ILE A 1 179 ? 0.583 -0.872 35.810 1.00 60.69 179 ILE A C 1
ATOM 1394 O O . ILE A 1 179 ? 0.919 -1.938 35.288 1.00 60.69 179 ILE A O 1
ATOM 1398 N N . PRO A 1 180 ? 0.316 0.217 35.067 1.00 68.38 180 PRO A N 1
ATOM 1399 C CA . PRO A 1 180 ? 0.450 0.197 33.621 1.00 68.38 180 PRO A CA 1
ATOM 1400 C C . PRO A 1 180 ? 1.860 -0.251 33.233 1.00 68.38 180 PRO A C 1
ATOM 1402 O O . PRO A 1 180 ? 2.852 0.263 33.751 1.00 68.38 180 PRO A O 1
ATOM 1405 N N . ARG A 1 181 ? 1.974 -1.196 32.299 1.00 65.12 181 ARG A N 1
ATOM 1406 C CA . ARG A 1 181 ? 3.253 -1.827 31.924 1.00 65.12 181 ARG A CA 1
ATOM 1407 C C . ARG A 1 181 ? 4.354 -0.824 31.549 1.00 65.12 181 ARG A C 1
ATOM 1409 O O . ARG A 1 181 ? 5.530 -1.073 31.802 1.00 65.12 181 ARG A O 1
ATOM 1416 N N . PHE A 1 182 ? 3.977 0.341 31.017 1.00 60.56 182 PHE A N 1
ATOM 1417 C CA . PHE A 1 182 ? 4.911 1.434 30.743 1.00 60.56 182 PHE A CA 1
ATOM 1418 C C . PHE A 1 182 ? 5.484 2.062 32.026 1.00 60.56 182 PHE A C 1
ATOM 1420 O O . PHE A 1 182 ? 6.674 2.347 32.075 1.00 60.56 182 PHE A O 1
ATOM 1427 N N . VAL A 1 183 ? 4.694 2.211 33.094 1.00 66.00 183 VAL A N 1
ATOM 1428 C CA . VAL A 1 183 ? 5.162 2.693 34.407 1.00 66.00 183 VAL A CA 1
ATOM 1429 C C . VAL A 1 183 ? 6.139 1.693 35.029 1.00 66.00 183 VAL A C 1
ATOM 1431 O O . VAL A 1 183 ? 7.182 2.101 35.535 1.00 66.00 183 VAL A O 1
ATOM 1434 N N . SER A 1 184 ? 5.864 0.388 34.915 1.00 66.00 184 SER A N 1
ATOM 1435 C CA . SER A 1 184 ? 6.804 -0.665 35.336 1.00 66.00 184 SER A CA 1
ATOM 1436 C C . SER A 1 184 ? 8.120 -0.599 34.549 1.00 66.00 184 SER A C 1
ATOM 1438 O O . SER A 1 184 ? 9.199 -0.668 35.138 1.00 66.00 184 SER A O 1
ATOM 1440 N N . TYR A 1 185 ? 8.053 -0.365 33.234 1.00 62.97 185 TYR A N 1
ATOM 1441 C CA . TYR A 1 185 ? 9.238 -0.162 32.400 1.00 62.97 185 TYR A CA 1
ATOM 1442 C C . TYR A 1 185 ? 10.058 1.058 32.855 1.00 62.97 185 TYR A C 1
ATOM 1444 O O . TYR A 1 185 ? 11.266 0.943 33.050 1.00 62.97 185 TYR A O 1
ATOM 1452 N N . TYR A 1 186 ? 9.433 2.208 33.117 1.00 62.88 186 TYR A N 1
ATOM 1453 C CA . TYR A 1 186 ? 10.148 3.399 33.600 1.00 62.88 186 TYR A CA 1
ATOM 1454 C C . TYR A 1 186 ? 10.729 3.228 35.008 1.00 62.88 186 TYR A C 1
ATOM 1456 O O . TYR A 1 186 ? 11.871 3.626 35.237 1.00 62.88 186 TYR A O 1
ATOM 1464 N N . SER A 1 187 ? 9.995 2.580 35.917 1.00 64.81 187 SER A N 1
ATOM 1465 C CA . SER A 1 187 ? 10.474 2.237 37.262 1.00 64.81 187 SER A CA 1
ATOM 1466 C C . SER A 1 187 ? 11.728 1.358 37.210 1.00 64.81 187 SER A C 1
ATOM 1468 O O . SER A 1 187 ? 12.669 1.587 37.966 1.00 64.81 187 SER A O 1
ATOM 1470 N N . ARG A 1 188 ? 11.783 0.409 36.268 1.00 65.75 188 ARG A N 1
ATOM 1471 C CA . ARG A 1 188 ? 12.927 -0.498 36.091 1.00 65.75 188 ARG A CA 1
ATOM 1472 C C . ARG A 1 188 ? 14.111 0.140 35.364 1.00 65.75 188 ARG A C 1
ATOM 1474 O O . ARG A 1 188 ? 15.245 -0.269 35.580 1.00 65.75 188 ARG A O 1
ATOM 1481 N N . THR A 1 189 ? 13.851 1.120 34.498 1.00 70.19 189 THR A N 1
ATOM 1482 C CA . THR A 1 189 ? 14.871 1.732 33.625 1.00 70.19 189 THR A CA 1
ATOM 1483 C C . THR A 1 189 ? 15.408 3.065 34.169 1.00 70.19 189 THR A C 1
ATOM 1485 O O . THR A 1 189 ? 16.292 3.658 33.558 1.00 70.19 189 THR A O 1
ATOM 1488 N N . GLY A 1 190 ? 14.882 3.575 35.291 1.00 58.25 190 GLY A N 1
ATOM 1489 C CA . GLY A 1 190 ? 15.414 4.751 36.002 1.00 58.25 190 GLY A CA 1
ATOM 1490 C C . GLY A 1 190 ? 15.376 6.079 35.229 1.00 58.25 190 GLY A C 1
ATOM 1491 O O . GLY A 1 190 ? 15.905 7.083 35.700 1.00 58.25 190 GLY A O 1
ATOM 1492 N N . LYS A 1 191 ? 14.755 6.128 34.044 1.00 57.56 191 LYS A N 1
ATOM 1493 C CA . LYS A 1 191 ? 14.633 7.356 33.247 1.00 57.56 191 LYS A CA 1
ATOM 1494 C C . LYS A 1 191 ? 13.501 8.218 33.805 1.00 57.56 191 LYS A C 1
ATOM 1496 O O . LYS A 1 191 ? 12.339 8.039 33.452 1.00 57.56 191 LYS A O 1
ATOM 1501 N N . ARG A 1 192 ? 13.857 9.134 34.708 1.00 55.97 192 ARG A N 1
ATOM 1502 C CA . ARG A 1 192 ? 12.974 10.154 35.291 1.00 55.97 192 ARG A CA 1
ATOM 1503 C C . ARG A 1 192 ? 12.348 10.998 34.172 1.00 55.97 192 ARG A C 1
ATOM 1505 O O . ARG A 1 192 ? 13.066 11.537 33.334 1.00 55.97 192 ARG A O 1
ATOM 1512 N N . LEU A 1 193 ? 11.019 11.110 34.157 1.00 54.41 193 LEU A N 1
ATOM 1513 C CA . LEU A 1 193 ? 10.295 12.059 33.307 1.00 54.41 193 LEU A CA 1
ATOM 1514 C C . LEU A 1 193 ? 10.569 13.480 33.816 1.00 54.41 193 LEU A C 1
ATOM 1516 O O . LEU A 1 193 ? 9.794 14.027 34.595 1.00 54.41 193 LEU A O 1
ATOM 1520 N N . GLU A 1 194 ? 11.680 14.081 33.403 1.00 51.09 194 GLU A N 1
ATOM 1521 C CA . GLU A 1 194 ? 11.845 15.527 33.513 1.00 51.09 194 GLU A CA 1
ATOM 1522 C C . GLU A 1 194 ? 11.378 16.185 32.210 1.00 51.09 194 GLU A C 1
ATOM 1524 O O . GLU A 1 194 ? 11.832 15.835 31.123 1.00 51.09 194 GLU A O 1
ATOM 1529 N N . ARG A 1 195 ? 10.474 17.165 32.359 1.00 43.59 195 ARG A N 1
ATOM 1530 C CA . ARG A 1 195 ? 9.948 18.097 31.340 1.00 43.59 195 ARG A CA 1
ATOM 1531 C C . ARG A 1 195 ? 8.828 17.594 30.418 1.00 43.59 195 ARG A C 1
ATOM 1533 O O . ARG A 1 195 ? 8.986 17.521 29.207 1.00 43.59 195 ARG A O 1
ATOM 1540 N N . SER A 1 196 ? 7.631 17.412 30.974 1.00 43.06 196 SER A N 1
ATOM 1541 C CA . SER A 1 196 ? 6.396 17.846 30.288 1.00 43.06 196 SER A CA 1
ATOM 1542 C C . SER A 1 196 ? 5.257 18.060 31.296 1.00 43.06 196 SER A C 1
ATOM 1544 O O . SER A 1 196 ? 4.206 17.434 31.240 1.00 43.06 196 SER A O 1
ATOM 1546 N N . ALA A 1 197 ? 5.506 18.912 32.294 1.00 42.91 197 ALA A N 1
ATOM 1547 C CA . ALA A 1 197 ? 4.530 19.326 33.305 1.00 42.91 197 ALA A CA 1
ATOM 1548 C C . ALA A 1 197 ? 4.244 20.834 33.193 1.00 42.91 197 ALA A C 1
ATOM 1550 O O . ALA A 1 197 ? 4.334 21.572 34.167 1.00 42.91 197 ALA A O 1
ATOM 1551 N N . SER A 1 198 ? 3.927 21.301 31.985 1.00 38.44 198 SER A N 1
ATOM 1552 C CA . SER A 1 198 ? 3.437 22.666 31.745 1.00 38.44 198 SER A CA 1
ATOM 1553 C C . SER A 1 198 ? 2.227 22.647 30.806 1.00 38.44 198 SER A C 1
ATOM 1555 O O . SER A 1 198 ? 2.209 23.288 29.760 1.00 38.44 198 SER A O 1
ATOM 1557 N N . GLY A 1 199 ? 1.224 21.856 31.177 1.00 36.44 199 GLY A N 1
ATOM 1558 C CA . GLY A 1 199 ? -0.114 21.841 30.591 1.00 36.44 199 GLY A CA 1
ATOM 1559 C C . GLY A 1 199 ? -1.109 21.408 31.675 1.00 36.44 199 GLY A C 1
ATOM 1560 O O . GLY A 1 199 ? -0.721 20.604 32.527 1.00 36.44 199 GLY A O 1
ATOM 1561 N N . PRO A 1 200 ? -2.342 21.949 31.721 1.00 36.19 200 PRO A N 1
ATOM 1562 C CA . PRO A 1 200 ? -3.236 21.766 32.860 1.00 36.19 200 PRO A CA 1
ATOM 1563 C C . PRO A 1 200 ? -3.509 20.280 33.111 1.00 36.19 200 PRO A C 1
ATOM 1565 O O . PRO A 1 200 ? -4.050 19.575 32.257 1.00 36.19 200 PRO A O 1
ATOM 1568 N N . GLN A 1 201 ? -3.116 19.808 34.293 1.00 44.16 201 GLN A N 1
ATOM 1569 C CA . GLN A 1 201 ? -3.326 18.439 34.737 1.00 44.16 201 GLN A CA 1
ATOM 1570 C C . GLN A 1 201 ? -4.825 18.144 34.880 1.00 44.16 201 GLN A C 1
ATOM 1572 O O . GLN A 1 201 ? -5.490 18.625 35.793 1.00 44.16 201 GLN A O 1
ATOM 1577 N N . ARG A 1 202 ? -5.346 17.276 34.013 1.00 40.47 202 ARG A N 1
ATOM 1578 C CA . ARG A 1 202 ? -6.447 16.362 34.347 1.00 40.47 202 ARG A CA 1
ATOM 1579 C C . ARG A 1 202 ? -5.962 14.942 34.080 1.00 40.47 202 ARG A C 1
ATOM 1581 O O . ARG A 1 202 ? -6.293 14.333 33.068 1.00 40.47 202 ARG A O 1
ATOM 1588 N N . GLY A 1 203 ? -5.076 14.470 34.956 1.00 37.44 203 GLY A N 1
ATOM 1589 C CA . GLY A 1 203 ? -4.586 13.094 34.972 1.00 37.44 203 GLY A CA 1
ATOM 1590 C C . GLY A 1 203 ? -5.428 12.211 35.907 1.00 37.44 203 GLY A C 1
ATOM 1591 O O . GLY A 1 203 ? -5.965 12.712 36.892 1.00 37.44 203 GLY A O 1
ATOM 1592 N N . PRO A 1 204 ? -5.526 10.897 35.642 1.00 42.66 204 PRO A N 1
ATOM 1593 C CA . PRO A 1 204 ? -6.432 9.963 36.329 1.00 42.66 204 PRO A CA 1
ATOM 1594 C C . PRO A 1 204 ? -6.085 9.661 37.800 1.00 42.66 204 PRO A C 1
ATOM 1596 O O . PRO A 1 204 ? -6.806 8.909 38.448 1.00 42.66 204 PRO A O 1
ATOM 1599 N N . LEU A 1 205 ? -5.006 10.233 38.343 1.00 44.50 205 LEU A N 1
ATOM 1600 C CA . LEU A 1 205 ? -4.576 10.015 39.729 1.00 44.50 205 LEU A CA 1
ATOM 1601 C C . LEU A 1 205 ? -5.475 10.716 40.761 1.00 44.50 205 LEU A C 1
ATOM 1603 O O . LEU A 1 205 ? -5.633 10.193 41.857 1.00 44.50 205 LEU A O 1
ATOM 1607 N N . SER A 1 206 ? -6.161 11.810 40.401 1.00 40.97 206 SER A N 1
ATOM 1608 C CA . SER A 1 206 ? -7.070 12.502 41.333 1.00 40.97 206 SER A CA 1
ATOM 1609 C C . SER A 1 206 ? -8.382 11.751 41.593 1.00 40.97 206 SER A C 1
ATOM 1611 O O . SER A 1 206 ? -9.155 12.143 42.461 1.00 40.97 206 SER A O 1
ATOM 1613 N N . VAL A 1 207 ? -8.681 10.700 40.820 1.00 48.66 207 VAL A N 1
ATOM 1614 C CA . VAL A 1 207 ? -9.914 9.911 40.977 1.00 48.66 207 VAL A CA 1
ATOM 1615 C C . VAL A 1 207 ? -9.788 8.906 42.129 1.00 48.66 207 VAL A C 1
ATOM 1617 O O . VAL A 1 207 ? -10.800 8.495 42.687 1.00 48.66 207 VAL A O 1
ATOM 1620 N N . TYR A 1 208 ? -8.564 8.545 42.526 1.00 40.00 208 TYR A N 1
ATOM 1621 C CA . TYR A 1 208 ? -8.327 7.521 43.548 1.00 40.00 208 TYR A CA 1
ATOM 1622 C C . TYR A 1 208 ? -8.037 8.084 44.947 1.00 40.00 208 TYR A C 1
ATOM 1624 O O . TYR A 1 208 ? -8.282 7.387 45.926 1.00 40.00 208 TYR A O 1
ATOM 1632 N N . GLU A 1 209 ? -7.599 9.340 45.079 1.00 39.59 209 GLU A N 1
ATOM 1633 C CA . GLU A 1 209 ? -7.370 9.963 46.398 1.00 39.59 209 GLU A CA 1
ATOM 1634 C C . GLU A 1 209 ? -8.671 10.345 47.128 1.00 39.59 209 GLU A C 1
ATOM 1636 O O . GLU A 1 209 ? -8.692 10.404 48.353 1.00 39.59 209 GLU A O 1
ATOM 1641 N N . GLY A 1 210 ? -9.786 10.532 46.411 1.00 36.88 210 GLY A N 1
ATOM 1642 C CA . GLY A 1 210 ? -11.080 10.881 47.016 1.00 36.88 210 GLY A CA 1
ATOM 1643 C C . GLY A 1 210 ? -11.868 9.705 47.608 1.00 36.88 210 GLY A C 1
ATOM 1644 O O . GLY A 1 210 ? -12.834 9.930 48.328 1.00 36.88 210 GLY A O 1
ATOM 1645 N N . ALA A 1 211 ? -11.482 8.457 47.319 1.00 42.91 211 ALA A N 1
ATOM 1646 C CA . ALA A 1 211 ? -12.209 7.262 47.767 1.00 42.91 211 ALA A CA 1
ATOM 1647 C C . ALA A 1 211 ? -11.656 6.649 49.069 1.00 42.91 211 ALA A C 1
ATOM 1649 O O . ALA A 1 211 ? -12.194 5.657 49.547 1.00 42.91 211 ALA A O 1
ATOM 1650 N N . ALA A 1 212 ? -10.586 7.219 49.636 1.00 39.69 212 ALA A N 1
ATOM 1651 C CA . ALA A 1 212 ? -9.942 6.725 50.855 1.00 39.69 212 ALA A CA 1
ATOM 1652 C C . ALA A 1 212 ? -10.225 7.588 52.104 1.00 39.69 212 ALA A C 1
ATOM 1654 O O . ALA A 1 212 ? -9.621 7.350 53.148 1.00 39.69 212 ALA A O 1
ATOM 1655 N N . GLN A 1 213 ? -11.113 8.588 52.014 1.00 38.56 213 GLN A N 1
ATOM 1656 C CA . GLN A 1 213 ? -11.426 9.503 53.126 1.00 38.56 213 GLN A CA 1
ATOM 1657 C C . GLN A 1 213 ? -12.925 9.695 53.432 1.00 38.56 213 GLN A C 1
ATOM 1659 O O . GLN A 1 213 ? -13.275 10.663 54.104 1.00 38.56 213 GLN A O 1
ATOM 1664 N N . VAL A 1 214 ? -13.809 8.780 53.018 1.00 39.00 214 VAL A N 1
ATOM 1665 C CA . VAL A 1 214 ? -15.197 8.710 53.529 1.00 39.00 214 VAL A CA 1
ATOM 1666 C C . VAL A 1 214 ? -15.584 7.266 53.793 1.00 39.00 214 VAL A C 1
ATOM 1668 O O . VAL A 1 214 ? -15.314 6.432 52.900 1.00 39.00 214 VAL A O 1
#

Radius of gyration: 26.88 Å; chains: 1; bounding box: 47×42×88 Å

Secondary structure (DSSP, 8-state):
-TTTSB-SGGGTT-HHHHHHHHHHHHHHHHHHHHHHHHTT----HHHHHHHHHHHHHHHHHTTTTB-HHHHHHHHHHHHHHHHHHHHHHHHHHHHHIIIIITSS-HHHHHHHHHHHHHHHHHHHHHHHHHHT--GGGTGGGS-HHHHHHHHHHHHHHHHHHIIIIIHHHHHHHHHS-SS-HHHHHHHHH-----S---S----GGGGTGGGS--